Protein AF-Q21LC0-F1 (afdb_monomer)

InterPro domains:
  IPR001228 2-C-methyl-D-erythritol 4-phosphate cytidylyltransferase 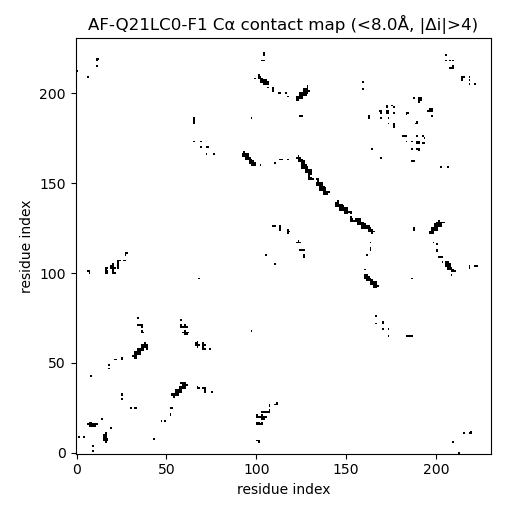[TIGR00453] (1-223)
  IPR018294 4-diphosphocytidyl-2C-methyl-D-erythritol synthase, conserved site [PS01295] (96-103)
  IPR029044 Nucleotide-diphospho-sugar transferases [G3DSA:3.90.550.10] (1-231)
  IPR029044 Nucleotide-diphospho-sugar transferases [SSF53448] (1-223)
  IPR034683 Cytidylyltransferase IspD/TarI [PF01128] (1-224)
  IPR034683 Cytidylyltransferase IspD/TarI [cd02516] (1-219)
  IPR050088 IspD/TarI cytidylyltransferase, baterial-type [PTHR32125] (1-226)

Organism: Saccharophagus degradans (strain 2-40 / ATCC 43961 / DSM 17024) (NCBI:txid203122)

Sequence (231 aa):
MGVGIPKQYLLLCGKTILEHTLHKISQVENLSGIVLVLDANDQYWPTLNCNSIPNLHVVNGGASRAQSVKNGLSYIAKQIANNTANNTGQDQEVKVLVHDAARPCVNVKNIETLVASCEQANQGGILAAPVADTVKRAVEQGEAPAVQATVDRSLLWLAHTPQYFELHCLLNALNHCEQAGLEVTDEASAIEQTGGQVLLVADGKDNIKITLPEDMLVAEAILANQLKQGT

Mean predicted aligned error: 4.77 Å

Nearest PDB structures (foldseek):
  1vgt-assembly1_B  TM=9.353E-01  e=2.805E-21  Escherichia coli
  1h3m-assembly1_B  TM=9.383E-01  e=3.837E-21  Escherichia coli BL21(DE3)
  1h3m-assembly1_A  TM=9.259E-01  e=2.364E-20  Escherichia coli BL21(DE3)
  1vgu-assembly1_A  TM=9.184E-01  e=1.431E-20  Escherichia coli
  4zdq-assembly2_B  TM=9.013E-01  e=1.133E-19  Burkholderia thailandensis E264

pLDDT: mean 92.83, std 10.86, range [44.62, 98.81]

Foldseek 3Di:
DPVPDDQQQDDFPRGGLLLLQLVLVLPAPPDPAAEAEDAPPPPRVVVDDPVVRPRYHYDYADPDPLRSVLRSLVVVVVVVVVVCVPPPDDPPQDKDWDADSQQSLFHSVLVVQQVVVCVVVVAWAFEKAQDDDWDFDWDDDPPDIDGPDTDDRPPPIGTHDGTMDGSVLLSVLSVVCVVVVHDDPDSCSSNVVVVGDYDYRYGDPRRDGPDDPVVSVSVNVSVVVVVVVVD

Solvent-accessible surface area (backbone atoms only — not comparable to full-atom values): 13628 Å² total; per-residue (Å²): 128,71,86,89,60,61,71,44,66,41,75,50,92,89,39,30,28,35,57,41,22,51,53,44,59,69,67,40,81,91,64,85,56,42,73,47,64,38,61,86,79,57,77,61,65,84,75,58,88,64,83,87,50,72,61,67,41,79,44,55,40,51,100,43,72,61,46,18,51,47,41,44,53,52,49,53,54,50,55,50,54,67,59,44,77,79,49,95,82,73,93,72,86,49,69,41,73,51,63,62,52,43,30,44,46,50,54,52,70,50,54,52,50,42,52,53,52,22,62,75,65,74,37,32,26,28,30,22,34,71,53,87,65,92,45,69,43,69,39,89,51,88,96,49,76,40,83,68,44,78,50,87,40,91,88,37,64,47,82,51,62,48,31,38,34,47,46,67,63,51,51,50,21,47,52,48,29,61,77,69,71,50,87,58,89,48,72,62,49,24,33,45,77,69,73,45,73,69,44,82,30,81,46,66,91,59,53,46,68,58,82,53,79,72,41,51,62,53,49,43,55,48,47,56,50,52,54,67,74,74,106

Radius of gyration: 18.94 Å; Cα contacts (8 Å, |Δi|>4): 339; chains: 1; bounding box: 40×44×60 Å

Secondary structure (DSSP, 8-state):
--TT--GGGSEETTEEHHHHHHHHHTTSTT---EEEEE-TT-SSGGGS--TTSTTEEEEE--SSHHHHHHHHHHHHHHHHHHHHTT--------EEEE--TT-TT--HHHHHHHHHHHHHHTS-EEEEEE--S-EEEEEEETTEEEEEEEEP-TT-EEEEEEEEEEHHHHHHHHHHHHHHT---SSHHHHHHHTT---EEEE--TT-----STTHHHHHHHHHHHHHHHH-

Structure (mmCIF, N/CA/C/O backbone):
data_AF-Q21LC0-F1
#
_entry.id   AF-Q21LC0-F1
#
loop_
_atom_site.group_PDB
_atom_site.id
_atom_site.type_symbol
_atom_site.label_atom_id
_atom_site.label_alt_id
_atom_site.label_comp_id
_atom_site.label_asym_id
_atom_site.label_entity_id
_atom_site.label_seq_id
_atom_site.pdbx_PDB_ins_code
_atom_site.Cartn_x
_atom_site.Cartn_y
_atom_site.Cartn_z
_atom_site.occupancy
_atom_site.B_iso_or_equiv
_atom_site.auth_seq_id
_atom_site.auth_comp_id
_atom_site.auth_asym_id
_atom_site.auth_atom_id
_atom_site.pdbx_PDB_model_num
ATOM 1 N N . MET A 1 1 ? -1.542 -24.301 5.460 1.00 52.44 1 MET A N 1
ATOM 2 C CA . MET A 1 1 ? -0.772 -23.404 4.570 1.00 52.44 1 MET A CA 1
ATOM 3 C C . MET A 1 1 ? 0.531 -24.085 4.195 1.00 52.44 1 MET A C 1
ATOM 5 O O . MET A 1 1 ? 1.054 -24.820 5.024 1.00 52.44 1 MET A O 1
ATOM 9 N N . GLY A 1 2 ? 1.022 -23.887 2.969 1.00 50.50 2 GLY A N 1
ATOM 10 C CA . GLY A 1 2 ? 2.327 -24.393 2.543 1.00 50.50 2 GLY A CA 1
ATOM 11 C C . GLY A 1 2 ? 3.425 -23.802 3.421 1.00 50.50 2 GLY A C 1
ATOM 12 O O . GLY A 1 2 ? 3.739 -22.620 3.312 1.00 50.50 2 GLY A O 1
ATOM 13 N N . VAL A 1 3 ? 3.952 -24.606 4.341 1.00 55.00 3 VAL A N 1
ATOM 14 C CA . VAL A 1 3 ? 5.050 -24.211 5.225 1.00 55.00 3 VAL A CA 1
ATOM 15 C C . VAL A 1 3 ? 6.246 -23.855 4.337 1.00 55.00 3 VAL A C 1
ATOM 17 O O . VAL A 1 3 ? 6.741 -24.711 3.612 1.00 55.00 3 VAL A O 1
ATOM 20 N N . GLY A 1 4 ? 6.668 -22.588 4.352 1.00 80.69 4 GLY A N 1
ATOM 21 C CA . GLY A 1 4 ? 7.833 -22.101 3.600 1.00 80.69 4 GLY A CA 1
ATOM 22 C C . GLY A 1 4 ? 7.550 -21.384 2.273 1.00 80.69 4 GLY A C 1
ATOM 23 O O . GLY A 1 4 ? 8.494 -20.879 1.667 1.00 80.69 4 GLY A O 1
ATOM 24 N N . ILE A 1 5 ? 6.289 -21.281 1.830 1.00 87.75 5 ILE A N 1
ATOM 25 C CA . ILE A 1 5 ? 5.932 -20.505 0.628 1.00 87.75 5 ILE A CA 1
ATOM 26 C C . ILE A 1 5 ? 5.603 -19.057 1.032 1.00 87.75 5 ILE A C 1
ATOM 28 O O . ILE A 1 5 ? 4.716 -18.861 1.869 1.00 87.75 5 ILE A O 1
ATOM 32 N N . PRO A 1 6 ? 6.269 -18.030 0.461 1.00 91.69 6 PRO A N 1
ATOM 33 C CA . PRO A 1 6 ? 5.909 -16.638 0.698 1.00 91.69 6 PRO A CA 1
ATOM 34 C C . PRO A 1 6 ? 4.458 -16.379 0.297 1.00 91.69 6 PRO A C 1
ATOM 36 O O . PRO A 1 6 ? 3.998 -16.827 -0.753 1.00 91.69 6 PRO A O 1
ATOM 39 N N . LYS A 1 7 ? 3.730 -15.640 1.137 1.00 91.75 7 LYS A N 1
ATOM 40 C CA . LYS A 1 7 ? 2.273 -15.498 1.026 1.00 91.75 7 LYS A CA 1
ATOM 41 C C . LYS A 1 7 ? 1.790 -15.024 -0.346 1.00 91.75 7 LYS A C 1
ATOM 43 O O . LYS A 1 7 ? 0.767 -15.503 -0.809 1.00 91.75 7 LYS A O 1
ATOM 48 N N . GLN A 1 8 ? 2.534 -14.148 -1.024 1.00 94.81 8 GLN A N 1
ATOM 49 C CA . GLN A 1 8 ? 2.179 -13.648 -2.355 1.00 94.81 8 GLN A CA 1
ATOM 50 C C . GLN A 1 8 ? 2.119 -14.751 -3.433 1.00 94.81 8 GLN A C 1
ATOM 52 O O . GLN A 1 8 ? 1.495 -14.545 -4.468 1.00 94.81 8 GLN A O 1
ATOM 57 N N . TYR A 1 9 ? 2.695 -15.929 -3.179 1.00 96.19 9 TYR A N 1
ATOM 58 C CA . TYR A 1 9 ? 2.654 -17.095 -4.070 1.00 96.19 9 TYR A CA 1
ATOM 59 C C . TYR A 1 9 ? 1.626 -18.154 -3.661 1.00 96.19 9 TYR A C 1
ATOM 61 O O . TYR A 1 9 ? 1.519 -19.191 -4.313 1.00 96.19 9 TYR A O 1
ATOM 69 N N . LEU A 1 10 ? 0.858 -17.935 -2.589 1.00 95.31 10 LEU A N 1
ATOM 70 C CA . LEU A 1 10 ? -0.233 -18.842 -2.243 1.00 95.31 10 LEU A CA 1
ATOM 71 C C . LEU A 1 10 ? -1.353 -18.728 -3.279 1.00 95.31 10 LEU A C 1
ATOM 73 O O . LEU A 1 10 ? -1.683 -17.632 -3.739 1.00 95.31 10 LEU A O 1
ATOM 77 N N . LEU A 1 11 ? -1.935 -19.875 -3.630 1.00 95.31 11 LEU A N 1
ATOM 78 C CA . LEU A 1 11 ? -3.060 -19.945 -4.553 1.00 95.31 11 LEU A CA 1
ATOM 79 C C . LEU A 1 11 ? -4.331 -19.399 -3.900 1.00 95.31 11 LEU A C 1
ATOM 81 O O . LEU A 1 11 ? -4.674 -19.756 -2.777 1.00 95.31 11 LEU A O 1
ATOM 85 N N . LEU A 1 12 ? -5.035 -18.578 -4.664 1.00 95.06 12 LEU A N 1
ATOM 86 C CA . LEU A 1 12 ? -6.297 -17.930 -4.369 1.00 95.06 12 LEU A CA 1
ATOM 87 C C . LEU A 1 12 ? -7.170 -18.086 -5.619 1.00 95.06 12 LEU A C 1
ATOM 89 O O . LEU A 1 12 ? -6.798 -17.616 -6.691 1.00 95.06 12 LEU A O 1
ATOM 93 N N . CYS A 1 13 ? -8.291 -18.804 -5.550 1.00 93.50 13 CYS A N 1
ATOM 94 C CA . CYS A 1 13 ? -9.149 -19.052 -6.725 1.00 93.50 13 CYS A CA 1
ATOM 95 C C . CYS A 1 13 ? -8.389 -19.543 -7.990 1.00 93.50 13 CYS A C 1
ATOM 97 O O . CYS A 1 13 ? -8.691 -19.125 -9.107 1.00 93.50 13 CYS A O 1
ATOM 99 N N . GLY A 1 14 ? -7.376 -20.404 -7.824 1.00 93.44 14 GLY A N 1
ATOM 100 C CA . GLY A 1 14 ? -6.625 -21.015 -8.932 1.00 93.44 14 GLY A CA 1
ATOM 101 C C . GLY A 1 14 ? -5.467 -20.195 -9.521 1.00 93.44 14 GLY A C 1
ATOM 102 O O . GLY A 1 14 ? -4.777 -20.706 -10.397 1.00 93.44 14 GLY A O 1
ATOM 103 N N . LYS A 1 15 ? -5.214 -18.973 -9.038 1.00 95.31 15 LYS A N 1
ATOM 104 C CA . LYS A 1 15 ? -4.011 -18.177 -9.358 1.00 95.31 15 LYS A CA 1
ATOM 105 C C . LYS A 1 15 ? -3.323 -17.732 -8.077 1.00 95.31 15 LYS A C 1
ATOM 107 O O . LYS A 1 15 ? -3.950 -17.715 -7.025 1.00 95.31 15 LYS A O 1
ATOM 112 N N . THR A 1 16 ? -2.053 -17.371 -8.124 1.00 96.88 16 THR A N 1
ATOM 113 C CA . THR A 1 16 ? -1.374 -16.805 -6.955 1.00 96.88 16 THR A CA 1
ATOM 114 C C . THR A 1 16 ? -1.943 -15.438 -6.574 1.00 96.88 16 THR A C 1
ATOM 116 O O . THR A 1 16 ? -2.488 -14.714 -7.411 1.00 96.88 16 THR A O 1
ATOM 119 N N . ILE A 1 17 ? -1.793 -15.057 -5.302 1.00 97.56 17 ILE A N 1
ATOM 120 C CA . ILE A 1 17 ? -2.115 -13.702 -4.830 1.00 97.56 17 ILE A CA 1
ATOM 121 C C . ILE A 1 17 ? -1.428 -12.641 -5.703 1.00 97.56 17 ILE A C 1
ATOM 123 O O . ILE A 1 17 ? -2.072 -11.681 -6.118 1.00 97.56 17 ILE A O 1
ATOM 127 N N . LEU A 1 18 ? -0.147 -12.836 -6.026 1.00 97.88 18 LEU A N 1
ATOM 128 C CA . LEU A 1 18 ? 0.616 -11.924 -6.869 1.00 97.88 18 LEU A CA 1
ATOM 129 C C . LEU A 1 18 ? 0.020 -11.801 -8.277 1.00 97.88 18 LEU A C 1
ATOM 131 O O . LEU A 1 18 ? -0.112 -10.685 -8.769 1.00 97.88 18 LEU A O 1
ATOM 135 N N . GLU A 1 19 ? -0.371 -12.907 -8.916 1.00 97.50 19 GLU A N 1
ATOM 136 C CA . GLU A 1 19 ? -1.013 -12.872 -10.239 1.00 97.50 19 GLU A CA 1
ATOM 137 C C . GLU A 1 19 ? -2.326 -12.085 -10.226 1.00 97.50 19 GLU A C 1
ATOM 139 O O . GLU A 1 19 ? -2.575 -11.309 -11.148 1.00 97.50 19 GLU A O 1
ATOM 144 N N . HIS A 1 20 ? -3.156 -12.242 -9.187 1.00 97.31 20 HIS A N 1
ATOM 145 C CA . HIS A 1 20 ? -4.380 -11.442 -9.044 1.00 97.31 20 HIS A CA 1
ATOM 146 C C . HIS A 1 20 ? -4.069 -9.959 -8.907 1.00 97.31 20 HIS A C 1
ATOM 148 O O . HIS A 1 20 ? -4.646 -9.146 -9.630 1.00 97.31 20 HIS A O 1
ATOM 154 N N . THR A 1 21 ? -3.128 -9.612 -8.029 1.00 97.94 21 THR A N 1
ATOM 155 C CA . THR A 1 21 ? -2.724 -8.222 -7.814 1.00 97.94 21 THR A CA 1
ATOM 156 C C . THR A 1 21 ? -2.170 -7.602 -9.094 1.00 97.94 21 THR A C 1
ATOM 158 O O . THR A 1 21 ? -2.638 -6.550 -9.520 1.00 97.94 21 THR A O 1
ATOM 161 N N . LEU A 1 22 ? -1.225 -8.267 -9.765 1.00 98.00 22 LEU A N 1
ATOM 162 C CA . LEU A 1 22 ? -0.648 -7.772 -11.014 1.00 98.00 22 LEU A CA 1
ATOM 163 C C . LEU A 1 22 ? -1.711 -7.625 -12.110 1.00 98.00 22 LEU A C 1
ATOM 165 O O . LEU A 1 22 ? -1.708 -6.628 -12.828 1.00 98.00 22 LEU A O 1
ATOM 169 N N . HIS A 1 23 ? -2.649 -8.572 -12.213 1.00 96.06 23 HIS A N 1
ATOM 170 C CA . HIS A 1 23 ? -3.739 -8.481 -13.178 1.00 96.06 23 HIS A CA 1
ATOM 171 C C . HI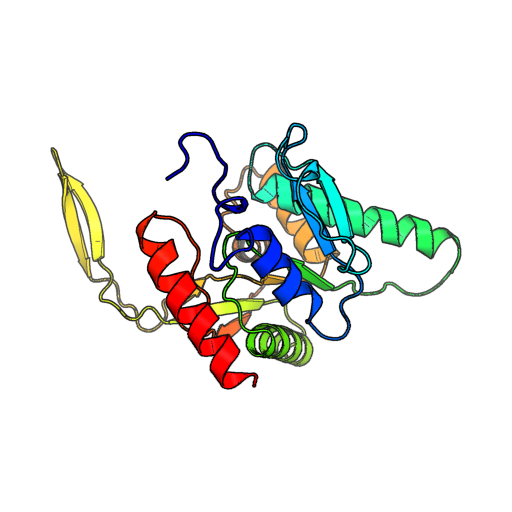S A 1 23 ? -4.642 -7.271 -12.907 1.00 96.06 23 HIS A C 1
ATOM 173 O O . HIS A 1 23 ? -4.933 -6.525 -13.839 1.00 96.06 23 HIS A O 1
ATOM 179 N N . LYS A 1 24 ? -5.032 -7.025 -11.650 1.00 96.00 24 LYS A N 1
ATOM 180 C CA . LYS A 1 24 ? -5.816 -5.839 -11.266 1.00 96.00 24 LYS A CA 1
ATOM 181 C C . LYS A 1 24 ? -5.083 -4.541 -11.586 1.00 96.00 24 LYS A C 1
ATOM 183 O O . LYS A 1 24 ? -5.665 -3.661 -12.206 1.00 96.00 24 LYS A O 1
ATOM 188 N N . ILE A 1 25 ? -3.806 -4.433 -11.217 1.00 97.56 25 ILE A N 1
ATOM 189 C CA . ILE A 1 25 ? -3.017 -3.227 -11.497 1.00 97.56 25 ILE A CA 1
ATOM 190 C C . ILE A 1 25 ? -2.851 -3.014 -13.005 1.00 97.56 25 ILE A C 1
ATOM 192 O O . ILE A 1 25 ? -2.978 -1.888 -13.469 1.00 97.56 25 ILE A O 1
ATOM 196 N N . SER A 1 26 ? -2.671 -4.078 -13.793 1.00 96.69 26 SER A N 1
ATOM 197 C CA . SER A 1 26 ? -2.546 -3.974 -15.256 1.00 96.69 26 SER A CA 1
ATOM 198 C C . SER A 1 26 ? -3.799 -3.460 -15.977 1.00 96.69 26 SER A C 1
ATOM 200 O O . SER A 1 26 ? -3.719 -3.126 -17.154 1.00 96.69 26 SER A O 1
ATOM 202 N N . GLN A 1 27 ? -4.947 -3.414 -15.293 1.00 95.62 27 GLN A N 1
ATOM 203 C CA . GLN A 1 27 ? -6.208 -2.891 -15.828 1.00 95.62 27 GLN A CA 1
ATOM 204 C C . GLN A 1 27 ? -6.386 -1.386 -15.592 1.00 95.62 27 GLN A C 1
ATOM 206 O O . GLN A 1 27 ? -7.344 -0.821 -16.107 1.00 95.62 27 GLN A O 1
ATOM 211 N N . VAL A 1 28 ? -5.509 -0.744 -14.813 1.00 96.00 28 VAL A N 1
ATOM 212 C CA . VAL A 1 28 ? -5.577 0.702 -14.566 1.00 96.00 28 VAL A CA 1
ATOM 213 C C . VAL A 1 28 ? -5.309 1.453 -15.870 1.00 96.00 28 VAL A C 1
ATOM 215 O O . VAL A 1 28 ? -4.313 1.200 -16.553 1.00 96.00 28 VAL A O 1
ATOM 218 N N . GLU A 1 29 ? -6.194 2.387 -16.214 1.00 93.31 29 GLU A N 1
ATOM 219 C CA . GLU A 1 29 ? -6.055 3.196 -17.424 1.00 93.31 29 GLU A CA 1
ATOM 220 C C . GLU A 1 29 ? -4.772 4.042 -17.415 1.00 93.31 29 GLU A C 1
ATOM 222 O O . GLU A 1 29 ? -4.324 4.530 -16.377 1.00 93.31 29 GLU A O 1
ATOM 227 N N . ASN A 1 30 ? -4.183 4.243 -18.599 1.00 90.25 30 ASN A N 1
ATOM 228 C CA . ASN A 1 30 ? -2.968 5.045 -18.808 1.00 90.25 30 ASN A CA 1
ATOM 229 C C . ASN A 1 30 ? -1.737 4.594 -17.995 1.00 90.25 30 ASN A C 1
ATOM 231 O O . ASN A 1 30 ? -0.807 5.374 -17.785 1.00 90.25 30 ASN A O 1
ATOM 235 N N . LEU A 1 31 ? -1.689 3.330 -17.563 1.00 94.31 31 LEU A N 1
ATOM 236 C CA . LEU A 1 31 ? -0.523 2.783 -16.881 1.00 94.31 31 LEU A CA 1
ATOM 237 C C . LEU A 1 31 ? 0.628 2.523 -17.867 1.00 94.31 31 LEU A C 1
ATOM 239 O O . LEU A 1 31 ? 0.541 1.657 -18.737 1.00 94.31 31 LEU A O 1
ATOM 243 N N . SER A 1 32 ? 1.746 3.232 -17.693 1.00 94.69 32 SER A N 1
ATOM 244 C CA . SER A 1 32 ? 2.934 3.078 -18.550 1.00 94.69 32 SER A CA 1
ATOM 245 C C . SER A 1 32 ? 3.669 1.744 -18.359 1.00 94.69 32 SER A C 1
ATOM 247 O O . SER A 1 32 ? 4.341 1.273 -19.277 1.00 94.69 32 SER A O 1
ATOM 249 N N . GLY A 1 33 ? 3.564 1.131 -17.179 1.00 95.81 33 GLY A N 1
ATOM 250 C CA . GLY A 1 33 ? 4.187 -0.152 -16.864 1.00 95.81 33 GLY A CA 1
ATOM 251 C C . GLY A 1 33 ? 4.147 -0.477 -15.375 1.00 95.81 33 GLY A C 1
ATOM 252 O O . GLY A 1 33 ? 3.679 0.320 -14.561 1.00 95.81 33 GLY A O 1
ATOM 253 N N . ILE A 1 34 ? 4.648 -1.658 -15.021 1.00 98.25 34 ILE A N 1
ATOM 254 C CA . ILE A 1 34 ? 4.688 -2.160 -13.645 1.00 98.25 34 ILE A CA 1
ATOM 255 C C . ILE A 1 34 ? 6.128 -2.510 -13.291 1.00 98.25 34 ILE A C 1
ATOM 257 O O . ILE A 1 34 ? 6.800 -3.227 -14.028 1.00 98.25 34 ILE A O 1
ATOM 261 N N . VAL A 1 35 ? 6.588 -2.050 -12.129 1.00 98.50 35 VAL A N 1
ATOM 262 C CA . VAL A 1 35 ? 7.861 -2.480 -11.545 1.00 98.50 35 VAL A CA 1
ATOM 263 C C . VAL A 1 35 ? 7.564 -3.385 -10.359 1.00 98.50 35 VAL A C 1
ATOM 265 O O . VAL A 1 35 ? 7.137 -2.932 -9.300 1.00 98.50 35 VAL A O 1
ATOM 268 N N . LEU A 1 36 ? 7.782 -4.680 -10.552 1.00 98.38 36 LEU A N 1
ATOM 269 C CA . LEU A 1 36 ? 7.669 -5.691 -9.519 1.00 98.38 36 LEU A CA 1
ATOM 270 C C . LEU A 1 36 ? 8.995 -5.794 -8.758 1.00 98.38 36 LEU A C 1
ATOM 272 O O . LEU A 1 36 ? 10.039 -6.102 -9.332 1.00 98.38 36 LEU A O 1
ATOM 276 N N . VAL A 1 37 ? 8.947 -5.544 -7.454 1.00 98.31 37 VAL A N 1
ATOM 277 C CA . VAL A 1 37 ? 10.122 -5.606 -6.582 1.00 98.31 37 VAL A CA 1
ATOM 278 C C . VAL A 1 37 ? 10.100 -6.909 -5.788 1.00 98.31 37 VAL A C 1
ATOM 280 O O . VAL A 1 37 ? 9.158 -7.145 -5.032 1.00 98.31 37 VAL A O 1
ATOM 283 N N . LEU A 1 38 ? 11.125 -7.746 -5.946 1.00 97.12 38 LEU A N 1
ATOM 284 C CA . LEU A 1 38 ? 11.215 -9.074 -5.324 1.00 97.12 38 LEU A CA 1
ATOM 285 C C . LEU A 1 38 ? 12.537 -9.272 -4.590 1.00 97.12 38 LEU A C 1
ATOM 287 O O . LEU A 1 38 ? 13.507 -8.559 -4.836 1.00 97.12 38 LEU A O 1
ATOM 291 N N . ASP A 1 39 ? 12.597 -10.273 -3.714 1.00 95.06 39 ASP A N 1
ATOM 292 C CA . ASP A 1 39 ? 13.884 -10.736 -3.195 1.00 95.06 39 ASP A CA 1
ATOM 293 C C . ASP A 1 39 ? 14.784 -11.204 -4.353 1.00 95.06 39 ASP A C 1
ATOM 295 O O . ASP A 1 39 ? 14.313 -11.827 -5.305 1.00 95.06 39 ASP A O 1
ATOM 299 N N . ALA A 1 40 ? 16.085 -10.915 -4.278 1.00 92.44 40 ALA A N 1
ATOM 300 C CA . ALA A 1 40 ? 17.030 -11.287 -5.334 1.00 92.44 40 ALA A CA 1
ATOM 301 C C . ALA A 1 40 ? 17.140 -12.812 -5.537 1.00 92.44 40 ALA A C 1
ATOM 303 O O . ALA A 1 40 ? 17.542 -13.262 -6.607 1.00 92.44 40 ALA A O 1
ATOM 304 N N . ASN A 1 41 ? 16.783 -13.599 -4.518 1.00 92.94 41 ASN A N 1
ATOM 305 C CA . ASN A 1 41 ? 16.777 -15.058 -4.535 1.00 92.94 41 ASN A CA 1
ATOM 306 C C . ASN A 1 41 ? 15.353 -15.631 -4.619 1.00 92.94 41 ASN A C 1
ATOM 308 O O . ASN A 1 41 ? 15.127 -16.780 -4.228 1.00 92.94 41 ASN A O 1
ATOM 312 N N . ASP A 1 42 ? 14.376 -14.848 -5.086 1.00 95.06 42 ASP A N 1
ATOM 313 C CA . ASP A 1 42 ? 13.007 -15.326 -5.243 1.00 95.06 42 ASP A CA 1
ATOM 314 C C . ASP A 1 42 ? 12.937 -16.463 -6.277 1.00 95.06 42 ASP A C 1
ATOM 316 O O . ASP A 1 42 ? 13.065 -16.272 -7.486 1.00 95.06 42 ASP A O 1
ATOM 320 N N . GLN A 1 43 ? 12.737 -17.677 -5.770 1.00 95.00 43 GLN A N 1
ATOM 321 C CA . GLN A 1 43 ? 12.656 -18.903 -6.564 1.00 95.00 43 GLN A CA 1
ATOM 322 C C . GLN A 1 43 ? 11.257 -19.178 -7.136 1.00 95.00 43 GLN A C 1
ATOM 324 O O . GLN A 1 43 ? 11.101 -20.079 -7.958 1.00 95.00 43 GLN A O 1
ATOM 329 N N . TYR A 1 44 ? 10.234 -18.441 -6.698 1.00 95.81 44 TYR A N 1
ATOM 330 C CA . TYR A 1 44 ? 8.843 -18.689 -7.073 1.00 95.81 44 TYR A CA 1
ATOM 331 C C . TYR A 1 44 ? 8.440 -17.870 -8.294 1.00 95.81 44 TYR A C 1
ATOM 333 O O . TYR A 1 44 ? 7.735 -18.386 -9.160 1.00 95.81 44 TYR A O 1
ATOM 341 N N . TRP A 1 45 ? 8.918 -16.629 -8.413 1.00 95.56 45 TRP A N 1
ATOM 342 C CA . TRP A 1 45 ? 8.614 -15.766 -9.555 1.00 95.56 45 TRP A CA 1
ATOM 343 C C . TRP A 1 45 ? 8.845 -16.419 -10.930 1.00 95.56 45 TRP A C 1
ATOM 345 O O . TRP A 1 45 ? 7.930 -16.360 -11.753 1.00 95.56 45 TRP A O 1
ATOM 355 N N . PRO A 1 46 ? 9.974 -17.115 -11.193 1.00 94.56 46 PRO A N 1
ATOM 356 C CA . PRO A 1 46 ? 10.204 -17.762 -12.489 1.00 94.56 46 PRO A CA 1
ATOM 357 C C . PRO A 1 46 ? 9.185 -18.854 -12.848 1.00 94.56 46 PRO A C 1
ATOM 359 O O . PRO A 1 46 ? 9.134 -19.284 -13.998 1.00 94.56 46 PRO A O 1
ATOM 362 N N . THR A 1 47 ? 8.400 -19.332 -11.877 1.00 93.38 47 THR A N 1
ATOM 363 C CA . THR A 1 47 ? 7.362 -20.352 -12.091 1.00 93.38 47 THR A CA 1
ATOM 364 C C . THR A 1 47 ? 6.022 -19.766 -12.542 1.00 93.38 47 THR A C 1
ATOM 366 O O . THR A 1 47 ? 5.164 -20.512 -13.012 1.00 93.38 47 THR A O 1
ATOM 369 N N . LEU A 1 48 ? 5.831 -18.447 -12.423 1.00 94.44 48 LEU A N 1
ATOM 370 C CA . LEU A 1 48 ? 4.596 -17.768 -12.808 1.00 94.44 48 LEU A CA 1
ATOM 371 C C . LEU A 1 48 ? 4.611 -17.370 -14.286 1.00 94.44 48 LEU A C 1
ATOM 373 O O . LEU A 1 48 ? 5.637 -16.960 -14.828 1.00 94.44 48 LEU A O 1
ATOM 377 N N . ASN A 1 49 ? 3.447 -17.431 -14.938 1.00 89.31 49 ASN A N 1
ATOM 378 C CA . ASN A 1 49 ? 3.285 -16.977 -16.318 1.00 89.31 49 ASN A CA 1
ATOM 379 C C . ASN A 1 49 ? 2.532 -15.642 -16.366 1.00 89.31 49 ASN A C 1
ATOM 381 O O . ASN A 1 49 ? 1.316 -15.598 -16.548 1.00 89.31 49 ASN A O 1
ATOM 385 N N . CYS A 1 50 ? 3.284 -14.549 -16.245 1.00 90.75 50 CYS A N 1
ATOM 386 C CA . CYS A 1 50 ? 2.765 -13.179 -16.290 1.00 90.75 50 CYS A CA 1
ATOM 387 C C . CYS A 1 50 ? 3.013 -12.483 -17.643 1.00 90.75 50 CYS A C 1
ATOM 389 O O . CYS A 1 50 ? 2.977 -11.258 -17.719 1.00 90.75 50 CYS A O 1
ATOM 391 N N . ASN A 1 51 ? 3.250 -13.240 -18.723 1.00 86.62 51 ASN A N 1
ATOM 392 C CA . ASN A 1 51 ? 3.616 -12.693 -20.041 1.00 86.62 51 ASN A CA 1
ATOM 393 C C . ASN A 1 51 ? 2.529 -11.814 -20.684 1.00 86.62 51 ASN A C 1
ATOM 395 O O . ASN A 1 51 ? 2.816 -11.055 -21.605 1.00 86.62 51 ASN A O 1
ATOM 399 N N . SER A 1 52 ? 1.280 -11.916 -20.222 1.00 89.31 52 SER A N 1
ATOM 400 C CA . SER A 1 52 ? 0.178 -11.071 -20.691 1.00 89.31 52 SER A CA 1
ATOM 401 C C . SER A 1 52 ? 0.201 -9.654 -20.110 1.00 89.31 52 SER A C 1
ATOM 403 O O . SER A 1 52 ? -0.627 -8.838 -20.501 1.00 89.31 52 SER A O 1
ATOM 405 N N . ILE A 1 53 ? 1.079 -9.371 -19.144 1.00 93.38 53 ILE A N 1
ATOM 406 C CA . ILE A 1 53 ? 1.141 -8.078 -18.463 1.00 93.38 53 ILE A CA 1
ATOM 407 C C . ILE A 1 53 ? 2.113 -7.163 -19.217 1.00 93.38 53 ILE A C 1
ATOM 409 O O . ILE A 1 53 ? 3.307 -7.468 -19.278 1.00 93.38 53 ILE A O 1
ATOM 413 N N . PRO A 1 54 ? 1.632 -6.053 -19.802 1.00 89.94 54 PRO A N 1
ATOM 414 C CA . PRO A 1 54 ? 2.476 -5.164 -20.588 1.00 89.94 54 PRO A CA 1
ATOM 415 C C . PRO A 1 54 ? 3.484 -4.428 -19.698 1.00 89.94 54 PRO A C 1
ATOM 417 O O . PRO A 1 54 ? 3.165 -4.044 -18.574 1.00 89.94 54 PRO A O 1
ATOM 420 N N . ASN A 1 55 ? 4.693 -4.203 -20.227 1.00 94.06 55 ASN A N 1
ATOM 421 C CA . ASN A 1 55 ? 5.747 -3.394 -19.596 1.00 94.06 55 ASN A CA 1
ATOM 422 C C . ASN A 1 55 ? 6.008 -3.757 -18.121 1.00 94.06 55 ASN A C 1
ATOM 424 O O . ASN A 1 55 ? 6.130 -2.889 -17.254 1.00 94.06 55 ASN A O 1
ATOM 428 N N . LEU A 1 56 ? 6.057 -5.061 -17.837 1.00 97.12 56 LEU A N 1
ATOM 429 C CA . LEU A 1 56 ? 6.390 -5.597 -16.525 1.00 97.12 56 LEU A CA 1
ATOM 430 C C . LEU A 1 56 ? 7.907 -5.740 -16.380 1.00 97.12 56 LEU A C 1
ATOM 432 O O . LEU A 1 56 ? 8.550 -6.514 -17.088 1.00 97.12 56 LEU A O 1
ATOM 436 N N . HIS A 1 57 ? 8.469 -5.018 -15.421 1.00 97.25 57 HIS A N 1
ATOM 437 C CA . HIS A 1 57 ? 9.881 -5.045 -15.073 1.00 97.25 57 HIS A CA 1
ATOM 438 C C . HIS A 1 57 ? 10.059 -5.636 -13.683 1.00 97.25 57 HIS A C 1
ATOM 440 O O . HIS A 1 57 ? 9.242 -5.399 -12.797 1.00 97.25 57 HIS A O 1
ATOM 446 N N . VAL A 1 58 ? 11.145 -6.376 -13.476 1.00 97.50 58 VAL A N 1
ATOM 447 C CA . VAL A 1 58 ? 11.469 -6.971 -12.177 1.00 97.50 58 VAL A CA 1
ATOM 448 C C . VAL A 1 58 ? 12.766 -6.373 -11.664 1.00 97.50 58 VAL A C 1
ATOM 450 O O . VAL A 1 58 ? 13.747 -6.280 -12.403 1.00 97.50 58 VAL A O 1
ATOM 453 N N . VAL A 1 59 ? 12.769 -5.959 -10.400 1.00 98.19 59 VAL A N 1
ATOM 454 C CA . VAL A 1 59 ? 13.943 -5.395 -9.730 1.00 98.19 59 VAL A CA 1
ATOM 455 C C . VAL A 1 59 ? 14.131 -6.014 -8.353 1.00 98.19 59 VAL A C 1
ATOM 457 O O . VAL A 1 59 ? 13.180 -6.466 -7.715 1.00 98.19 59 VAL A O 1
ATOM 460 N N . ASN A 1 60 ? 15.372 -5.995 -7.876 1.00 98.06 60 ASN A N 1
ATOM 461 C CA . ASN A 1 60 ? 15.699 -6.508 -6.554 1.00 98.06 60 ASN A CA 1
ATOM 462 C C . ASN A 1 60 ? 15.231 -5.537 -5.462 1.00 98.06 60 ASN A C 1
ATOM 464 O O . ASN A 1 60 ? 15.486 -4.328 -5.517 1.00 98.06 60 ASN A O 1
ATOM 468 N N . GLY A 1 61 ? 14.581 -6.088 -4.446 1.00 97.06 61 GLY A N 1
ATOM 469 C CA . GLY A 1 61 ? 14.198 -5.405 -3.223 1.00 97.06 61 GLY A CA 1
ATOM 470 C C . GLY A 1 61 ? 15.384 -5.114 -2.314 1.00 97.06 61 GLY A C 1
ATOM 471 O O . GLY A 1 61 ? 16.548 -5.292 -2.676 1.00 97.06 61 GLY A O 1
ATOM 472 N N . GLY A 1 62 ? 15.070 -4.623 -1.122 1.00 95.19 62 GLY A N 1
ATOM 473 C CA . GLY A 1 62 ? 16.047 -4.353 -0.075 1.00 95.19 62 GLY A CA 1
ATOM 474 C C . GLY A 1 62 ? 15.655 -4.982 1.255 1.00 95.19 62 GLY A C 1
ATOM 475 O O . GLY A 1 62 ? 14.680 -5.720 1.349 1.00 95.19 62 GLY A O 1
ATOM 476 N N . ALA A 1 63 ? 16.403 -4.644 2.304 1.00 93.50 63 ALA A N 1
ATOM 477 C CA . ALA A 1 63 ? 16.207 -5.204 3.643 1.00 93.50 63 ALA A CA 1
ATOM 478 C C . ALA A 1 63 ? 14.866 -4.820 4.305 1.00 93.50 63 ALA A C 1
ATOM 480 O O . ALA A 1 63 ? 14.474 -5.427 5.298 1.00 93.50 63 ALA A O 1
ATOM 481 N N . SER A 1 64 ? 14.164 -3.813 3.778 1.00 94.81 64 SER A N 1
ATOM 482 C CA . SER A 1 64 ? 12.874 -3.340 4.285 1.00 94.81 64 SER A CA 1
ATOM 483 C C . SER A 1 64 ? 11.886 -3.062 3.148 1.00 94.81 64 SER A C 1
ATOM 485 O O . SER A 1 64 ? 12.264 -2.973 1.971 1.00 94.81 64 SER A O 1
ATOM 487 N N . ARG A 1 65 ? 10.603 -2.879 3.500 1.00 95.56 65 ARG A N 1
ATOM 488 C CA . ARG A 1 65 ? 9.563 -2.439 2.552 1.00 95.56 65 ARG A CA 1
ATOM 489 C C . ARG A 1 65 ? 9.944 -1.100 1.915 1.00 95.56 65 ARG A C 1
ATOM 491 O O . ARG A 1 65 ? 9.964 -1.009 0.693 1.00 95.56 65 ARG A O 1
ATOM 498 N N . ALA A 1 66 ? 10.332 -0.113 2.725 1.00 96.81 66 ALA A N 1
ATOM 499 C CA . ALA A 1 66 ? 10.738 1.210 2.247 1.00 96.81 66 ALA A CA 1
ATOM 500 C C . ALA A 1 66 ? 11.941 1.145 1.287 1.00 96.81 66 ALA A C 1
ATOM 502 O O . ALA A 1 66 ? 11.923 1.780 0.233 1.00 96.81 66 ALA A O 1
ATOM 503 N N . GLN A 1 67 ? 12.950 0.313 1.585 1.00 96.88 67 GLN A N 1
ATOM 504 C CA . GLN A 1 67 ? 14.097 0.138 0.689 1.00 96.88 67 GLN A CA 1
ATOM 505 C C . GLN A 1 67 ? 13.699 -0.521 -0.637 1.00 96.88 67 GLN A C 1
ATOM 507 O O . GLN A 1 67 ? 14.188 -0.139 -1.698 1.00 96.88 67 GLN A O 1
ATOM 512 N N . SER A 1 68 ? 12.796 -1.500 -0.588 1.00 98.00 68 SER A N 1
ATOM 513 C CA . SER A 1 68 ? 12.272 -2.157 -1.788 1.00 98.00 68 SER A CA 1
ATOM 514 C C . SER A 1 68 ? 11.519 -1.163 -2.677 1.00 98.00 68 SER A C 1
ATOM 516 O O . SER A 1 68 ? 11.784 -1.084 -3.876 1.00 98.00 68 SER A O 1
ATOM 518 N N . VAL A 1 69 ? 10.661 -0.326 -2.088 1.00 98.44 69 VAL A N 1
ATOM 519 C CA . VAL A 1 69 ? 9.968 0.755 -2.805 1.00 98.44 69 VAL A CA 1
ATOM 520 C C . VAL A 1 69 ? 10.975 1.730 -3.416 1.00 98.44 69 VAL A C 1
ATOM 522 O O . VAL A 1 69 ? 10.928 1.979 -4.620 1.00 98.44 69 VAL A O 1
ATOM 525 N N . LYS A 1 70 ? 11.956 2.206 -2.641 1.00 98.19 70 LYS A N 1
ATOM 526 C CA . LYS A 1 70 ? 13.020 3.095 -3.129 1.00 98.19 70 LYS A CA 1
ATOM 527 C C . LYS A 1 70 ? 13.789 2.502 -4.318 1.00 98.19 70 LYS A C 1
ATOM 529 O O . LYS A 1 70 ? 14.084 3.234 -5.266 1.00 98.19 70 LYS A O 1
ATOM 534 N N . ASN A 1 71 ? 14.094 1.203 -4.309 1.00 98.50 71 ASN A N 1
ATOM 535 C CA . ASN A 1 71 ? 14.752 0.530 -5.434 1.00 98.50 71 ASN A CA 1
ATOM 536 C C . ASN A 1 71 ? 13.874 0.543 -6.698 1.00 98.50 71 ASN A C 1
ATOM 538 O O . ASN A 1 71 ? 14.375 0.859 -7.780 1.00 98.50 71 ASN A O 1
ATOM 542 N N . GLY A 1 72 ? 12.573 0.266 -6.560 1.00 98.50 72 GLY A N 1
ATOM 543 C CA . GLY A 1 72 ? 11.599 0.363 -7.652 1.00 98.50 72 GLY A CA 1
ATOM 544 C C . GLY A 1 72 ? 11.509 1.772 -8.239 1.00 98.50 72 GLY A C 1
ATOM 545 O O . GLY A 1 72 ? 11.656 1.953 -9.446 1.00 98.50 72 GLY A O 1
ATOM 546 N N . LEU A 1 73 ? 11.372 2.791 -7.389 1.00 98.25 73 LEU A N 1
ATOM 547 C CA . LEU A 1 73 ? 11.328 4.195 -7.813 1.00 98.25 73 LEU A CA 1
ATOM 548 C C . LEU A 1 73 ? 12.633 4.633 -8.492 1.00 98.25 73 LEU A C 1
ATOM 550 O O . LEU A 1 73 ? 12.615 5.287 -9.532 1.00 98.25 73 LEU A O 1
ATOM 554 N N . SER A 1 74 ? 13.779 4.214 -7.952 1.00 97.81 74 SER A N 1
ATOM 555 C CA . SER A 1 74 ? 15.093 4.503 -8.536 1.00 97.81 74 SER A CA 1
ATOM 556 C C . SER A 1 74 ? 15.268 3.861 -9.912 1.00 97.81 74 SER A C 1
ATOM 558 O O . SER A 1 74 ? 15.930 4.433 -10.778 1.00 97.81 74 SER A O 1
ATOM 560 N N . TYR A 1 75 ? 14.694 2.675 -10.131 1.00 97.81 75 TYR A N 1
ATOM 561 C CA . TYR A 1 75 ? 14.659 2.054 -11.451 1.00 97.81 75 TYR A CA 1
ATOM 562 C C . TYR A 1 75 ? 13.856 2.907 -12.436 1.00 97.81 75 TYR A C 1
ATOM 564 O O . TYR A 1 75 ? 14.376 3.222 -13.505 1.00 97.81 75 TYR A O 1
ATOM 572 N N . ILE A 1 76 ? 12.651 3.346 -12.055 1.00 96.06 76 ILE A N 1
ATOM 573 C CA . ILE A 1 76 ? 11.802 4.215 -12.888 1.00 96.06 76 ILE A CA 1
ATOM 574 C C . ILE A 1 76 ? 12.552 5.507 -13.246 1.00 96.06 76 ILE A C 1
ATOM 576 O O . ILE A 1 76 ? 12.669 5.840 -14.424 1.00 96.06 76 ILE A O 1
ATOM 580 N N . ALA A 1 77 ? 13.149 6.180 -12.257 1.00 94.56 77 ALA A N 1
ATOM 581 C CA . ALA A 1 77 ? 13.925 7.406 -12.464 1.00 94.56 77 ALA A CA 1
ATOM 582 C C . ALA A 1 77 ? 15.082 7.213 -13.463 1.00 94.56 77 ALA A C 1
ATOM 584 O O . ALA A 1 77 ? 15.291 8.040 -14.350 1.00 94.56 77 ALA A O 1
ATOM 585 N N . LYS A 1 78 ? 15.807 6.088 -13.376 1.00 93.19 78 LYS A N 1
ATOM 586 C CA . LYS A 1 78 ? 16.879 5.746 -14.326 1.00 93.19 78 LYS A CA 1
ATOM 587 C C . LYS A 1 78 ? 16.353 5.489 -15.738 1.00 93.19 78 LYS A C 1
ATOM 589 O O . LYS A 1 78 ? 16.987 5.928 -16.694 1.00 93.19 78 LYS A O 1
ATOM 594 N N . GLN A 1 79 ? 15.221 4.795 -15.886 1.00 91.19 79 GLN A N 1
ATOM 595 C CA . GLN A 1 79 ? 14.614 4.563 -17.203 1.00 91.19 79 GLN A CA 1
ATOM 596 C C . GLN A 1 79 ? 14.216 5.882 -17.871 1.00 91.19 79 GLN A C 1
ATOM 598 O O . GLN A 1 79 ? 14.487 6.075 -19.054 1.00 91.19 79 GLN A O 1
ATOM 603 N N . ILE A 1 80 ? 13.640 6.815 -17.108 1.00 87.75 80 ILE A N 1
ATOM 604 C CA . ILE A 1 80 ? 13.280 8.147 -17.608 1.00 87.75 80 ILE A CA 1
ATOM 605 C C . ILE A 1 80 ? 14.528 8.899 -18.068 1.00 87.75 80 ILE A C 1
ATOM 607 O O . ILE A 1 80 ? 14.567 9.334 -19.214 1.00 87.75 80 ILE A O 1
ATOM 611 N N . ALA A 1 81 ? 15.564 8.984 -17.225 1.00 85.56 81 ALA A N 1
ATOM 612 C CA . ALA A 1 81 ? 16.808 9.689 -17.545 1.00 85.56 81 ALA A CA 1
ATOM 613 C C . ALA A 1 81 ? 17.500 9.147 -18.810 1.00 85.56 81 ALA A C 1
ATOM 615 O O . ALA A 1 81 ? 18.015 9.913 -19.625 1.00 85.56 81 ALA A O 1
ATOM 616 N N . ASN A 1 82 ? 17.480 7.826 -19.007 1.00 83.31 82 ASN A N 1
ATOM 617 C CA . ASN A 1 82 ? 18.040 7.197 -20.204 1.00 83.31 82 ASN A CA 1
ATOM 618 C C . ASN A 1 82 ? 17.239 7.526 -21.476 1.00 83.31 82 ASN A C 1
ATOM 620 O O . ASN A 1 82 ? 17.821 7.608 -22.556 1.00 83.31 82 ASN A O 1
ATOM 624 N N . ASN A 1 83 ? 15.924 7.732 -21.360 1.00 74.94 83 ASN A N 1
ATOM 625 C CA . ASN A 1 83 ? 15.056 8.073 -22.488 1.00 74.94 83 ASN A CA 1
ATOM 626 C C . ASN A 1 83 ? 15.083 9.577 -22.824 1.00 74.94 83 ASN A C 1
ATOM 628 O O . ASN A 1 83 ? 15.022 9.939 -24.000 1.00 74.94 83 ASN A O 1
ATOM 632 N N . THR A 1 84 ? 15.221 10.460 -21.830 1.00 66.50 84 THR A N 1
ATOM 633 C CA . THR A 1 84 ? 15.297 11.923 -22.024 1.00 66.50 84 THR A CA 1
ATOM 634 C C . THR A 1 84 ? 16.665 12.421 -22.474 1.00 66.50 84 THR A C 1
ATOM 636 O O . THR A 1 84 ? 16.742 13.498 -23.060 1.00 66.50 84 THR A O 1
ATOM 639 N N . ALA A 1 85 ? 17.734 11.627 -22.338 1.00 57.97 85 ALA A N 1
ATOM 640 C CA . ALA A 1 85 ? 19.033 11.928 -22.952 1.00 57.97 85 ALA A CA 1
ATOM 641 C C . ALA A 1 85 ? 18.959 12.134 -24.487 1.00 57.97 85 ALA A C 1
ATOM 643 O O . ALA A 1 85 ? 19.874 12.714 -25.068 1.00 57.97 85 ALA A O 1
ATOM 644 N N . ASN A 1 86 ? 17.855 11.716 -25.128 1.00 53.06 86 ASN A N 1
ATOM 645 C CA . ASN A 1 86 ? 17.585 11.882 -26.558 1.00 53.06 86 ASN A CA 1
ATOM 646 C C . ASN A 1 86 ? 16.520 12.949 -26.900 1.00 53.06 86 ASN A C 1
ATOM 648 O O . ASN A 1 86 ? 16.259 13.157 -28.081 1.00 53.06 86 ASN A O 1
ATOM 652 N N . ASN A 1 87 ? 15.905 13.626 -25.920 1.00 48.94 87 ASN A N 1
ATOM 653 C CA . ASN A 1 87 ? 14.892 14.666 -26.149 1.00 48.94 87 ASN A CA 1
ATOM 654 C C . ASN A 1 87 ? 15.022 15.792 -25.113 1.00 48.94 87 ASN A C 1
ATOM 656 O O . ASN A 1 87 ? 14.680 15.64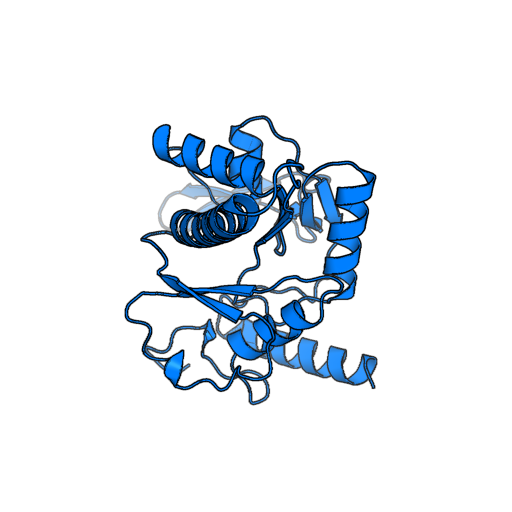1 -23.942 1.00 48.94 87 ASN A O 1
ATOM 660 N N . THR A 1 88 ? 15.494 16.954 -25.563 1.00 47.31 88 THR A N 1
ATOM 661 C CA . THR A 1 88 ? 15.531 18.188 -24.774 1.00 47.31 88 THR A CA 1
ATOM 662 C C . THR A 1 88 ? 14.122 18.763 -24.636 1.00 47.31 88 THR A C 1
ATOM 664 O O . THR A 1 88 ? 13.614 19.361 -25.584 1.00 47.31 88 THR A O 1
ATOM 667 N N . GLY A 1 89 ? 13.516 18.638 -23.456 1.00 44.88 89 GLY A N 1
ATOM 668 C CA . GLY A 1 89 ? 12.403 19.503 -23.058 1.00 44.88 89 GLY A CA 1
ATOM 669 C C . GLY A 1 89 ? 11.151 18.780 -22.586 1.00 44.88 89 GLY A C 1
ATOM 670 O O . GLY A 1 89 ? 10.204 18.639 -23.346 1.00 44.88 89 GLY A O 1
ATOM 671 N N . GLN A 1 90 ? 11.143 18.389 -21.314 1.00 46.34 90 GLN A N 1
ATOM 672 C CA . GLN A 1 90 ? 10.095 18.697 -20.331 1.00 46.34 90 GLN A CA 1
ATOM 673 C C . GLN A 1 90 ? 10.433 17.936 -19.048 1.00 46.34 90 GLN A C 1
ATOM 675 O O . GLN A 1 90 ? 10.644 16.724 -19.094 1.00 46.34 90 GLN A O 1
ATOM 680 N N . ASP A 1 91 ? 10.480 18.645 -17.918 1.00 54.28 91 ASP A N 1
ATOM 681 C CA . ASP A 1 91 ? 10.358 18.042 -16.590 1.00 54.28 91 ASP A CA 1
ATOM 682 C C . ASP A 1 91 ? 8.987 17.360 -16.534 1.00 54.28 91 ASP A C 1
ATOM 684 O O . ASP A 1 91 ? 7.981 17.972 -16.180 1.00 54.28 91 ASP A O 1
ATOM 688 N N . GLN A 1 92 ? 8.899 16.118 -17.010 1.00 59.62 92 GLN A N 1
ATOM 689 C CA . GLN A 1 92 ? 7.673 15.35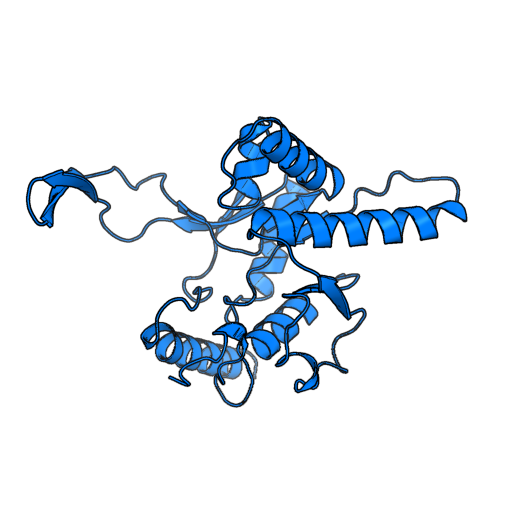1 -16.873 1.00 59.62 92 GLN A CA 1
ATOM 690 C C . GLN A 1 92 ? 7.532 14.980 -15.402 1.00 59.62 92 GLN A C 1
ATOM 692 O O . GLN A 1 92 ? 8.335 14.214 -14.862 1.00 59.62 92 GLN A O 1
ATOM 697 N N . GLU A 1 93 ? 6.497 15.526 -14.767 1.00 80.38 93 GLU A N 1
ATOM 698 C CA . GLU A 1 93 ? 6.018 15.075 -13.467 1.00 80.38 93 GLU A CA 1
ATOM 699 C C . GLU A 1 93 ? 5.554 13.623 -13.597 1.00 80.38 93 GLU A C 1
ATOM 701 O O . GLU A 1 93 ? 4.401 13.328 -13.911 1.00 80.38 93 GLU A O 1
ATOM 706 N N . VAL A 1 94 ? 6.477 12.684 -13.407 1.00 92.25 94 VAL A N 1
ATOM 707 C CA . VAL A 1 94 ? 6.136 11.266 -13.419 1.00 92.25 94 VAL A CA 1
ATOM 708 C C . VAL A 1 94 ? 5.430 10.934 -12.121 1.00 92.25 94 VAL A C 1
ATOM 710 O O . VAL A 1 94 ? 5.978 11.121 -11.036 1.00 92.25 94 VAL A O 1
ATOM 713 N N . LYS A 1 95 ? 4.216 10.409 -12.239 1.00 95.75 95 LYS A N 1
ATOM 714 C CA . LYS A 1 95 ? 3.411 9.956 -11.112 1.00 95.75 95 LYS A CA 1
ATOM 715 C C . LYS A 1 95 ? 3.554 8.443 -10.956 1.00 95.75 95 LYS A C 1
ATOM 717 O O . LYS A 1 95 ? 3.723 7.713 -11.933 1.00 95.75 95 LYS A O 1
ATOM 722 N N . VAL A 1 96 ? 3.534 7.972 -9.717 1.00 98.00 96 VAL A N 1
ATOM 723 C CA . VAL A 1 96 ? 3.731 6.566 -9.356 1.00 98.00 96 VAL A CA 1
ATOM 724 C C . VAL A 1 96 ? 2.629 6.093 -8.425 1.00 98.00 96 VAL A C 1
ATOM 726 O O . VAL A 1 96 ? 2.202 6.816 -7.529 1.00 98.00 96 VAL A O 1
ATOM 729 N N . LEU A 1 97 ? 2.211 4.844 -8.624 1.00 98.38 97 LEU A N 1
ATOM 730 C CA . LEU A 1 97 ? 1.359 4.097 -7.707 1.00 98.38 97 LEU A CA 1
ATOM 731 C C . LEU A 1 97 ? 2.211 3.037 -7.011 1.00 98.38 97 LEU A C 1
ATOM 733 O O . LEU A 1 97 ? 2.796 2.180 -7.675 1.00 98.38 97 LEU A O 1
ATOM 737 N N . VAL A 1 98 ? 2.257 3.059 -5.682 1.00 98.75 98 VAL A N 1
ATOM 738 C CA . VAL A 1 98 ? 2.868 1.991 -4.882 1.00 98.75 98 VAL A CA 1
ATOM 739 C C . VAL A 1 98 ? 1.764 1.134 -4.285 1.00 98.75 98 VAL A C 1
ATOM 741 O O . VAL A 1 98 ? 0.888 1.640 -3.586 1.00 98.75 98 VAL A O 1
ATOM 744 N N . HIS A 1 99 ? 1.781 -0.166 -4.579 1.00 98.69 99 HIS A N 1
ATOM 745 C CA . HIS A 1 99 ? 0.745 -1.104 -4.156 1.00 98.69 99 HIS A CA 1
ATOM 746 C C . HIS A 1 99 ? 1.339 -2.369 -3.537 1.00 98.69 99 HIS A C 1
ATOM 748 O O . HIS A 1 99 ? 2.297 -2.947 -4.051 1.00 98.69 99 HIS A O 1
ATOM 754 N N . ASP A 1 100 ? 0.751 -2.815 -2.428 1.00 98.12 100 ASP A N 1
ATOM 755 C CA . ASP A 1 100 ? 1.156 -4.047 -1.762 1.00 98.12 100 ASP A CA 1
ATOM 756 C C . ASP A 1 100 ? 0.709 -5.268 -2.584 1.00 98.12 100 ASP A C 1
ATOM 758 O O . ASP A 1 100 ? -0.484 -5.494 -2.771 1.00 98.12 100 ASP A O 1
ATOM 762 N N . ALA A 1 101 ? 1.647 -6.151 -2.945 1.00 97.19 101 ALA A N 1
ATOM 763 C CA . ALA A 1 101 ? 1.345 -7.417 -3.629 1.00 97.19 101 ALA A CA 1
ATOM 764 C C . ALA A 1 101 ? 0.307 -8.293 -2.893 1.00 97.19 101 ALA A C 1
ATOM 766 O O . ALA A 1 101 ? -0.359 -9.117 -3.510 1.00 97.19 101 ALA A O 1
ATOM 767 N N . ALA A 1 102 ? 0.165 -8.112 -1.576 1.00 96.69 102 ALA A N 1
ATOM 768 C CA . ALA A 1 102 ? -0.758 -8.852 -0.719 1.00 96.69 102 ALA A CA 1
ATOM 769 C C . ALA A 1 102 ? -2.200 -8.299 -0.698 1.00 96.69 102 ALA A C 1
ATOM 771 O O . ALA A 1 102 ? -2.982 -8.728 0.151 1.00 96.69 102 ALA A O 1
ATOM 772 N N . ARG A 1 103 ? -2.558 -7.356 -1.581 1.00 97.88 103 ARG A N 1
ATOM 773 C CA . ARG A 1 103 ? -3.912 -6.788 -1.712 1.00 97.88 103 ARG A CA 1
ATOM 774 C C . ARG A 1 103 ? -4.560 -7.146 -3.066 1.00 97.88 103 ARG A C 1
ATOM 776 O O . ARG A 1 103 ? -4.877 -6.265 -3.860 1.00 97.88 103 ARG A O 1
ATOM 783 N N . PRO A 1 104 ? -4.829 -8.438 -3.338 1.00 97.94 104 PRO A N 1
ATOM 784 C CA . PRO A 1 104 ? -5.306 -8.888 -4.653 1.00 97.94 104 PRO A CA 1
ATOM 785 C C . PRO A 1 104 ? -6.733 -8.441 -4.989 1.00 97.94 104 PRO A C 1
ATOM 787 O O . PRO A 1 104 ? -7.183 -8.591 -6.122 1.00 97.94 104 PRO A O 1
ATOM 790 N N . CYS A 1 105 ? -7.464 -7.930 -3.999 1.00 97.88 105 CYS A N 1
ATOM 791 C CA . CYS A 1 105 ? -8.881 -7.604 -4.105 1.00 97.88 105 CYS A CA 1
ATOM 792 C C . CYS A 1 105 ? -9.151 -6.130 -4.431 1.00 97.88 105 CYS A C 1
ATOM 794 O O . CYS A 1 105 ? -10.314 -5.731 -4.464 1.00 97.88 105 CYS A O 1
ATOM 796 N N . VAL A 1 106 ? -8.111 -5.320 -4.664 1.00 97.44 106 VAL A N 1
ATOM 797 C CA . VAL A 1 106 ? -8.280 -3.902 -4.997 1.00 97.44 106 VAL A CA 1
ATOM 798 C C . VAL A 1 106 ? -9.220 -3.717 -6.198 1.00 97.44 106 VAL A C 1
ATOM 800 O O . VAL A 1 106 ? -9.163 -4.445 -7.197 1.00 97.44 106 VAL A O 1
ATOM 803 N N . ASN A 1 107 ? -10.118 -2.738 -6.094 1.00 96.00 107 ASN A N 1
ATOM 804 C CA . ASN A 1 107 ? -11.020 -2.367 -7.174 1.00 96.00 107 ASN A CA 1
ATOM 805 C C . ASN A 1 107 ? -10.364 -1.312 -8.072 1.00 96.00 107 ASN A C 1
ATOM 807 O O . ASN A 1 107 ? -9.981 -0.249 -7.589 1.00 96.00 107 ASN A O 1
ATOM 811 N N . VAL A 1 108 ? -10.282 -1.581 -9.378 1.00 96.31 108 VAL A N 1
ATOM 812 C CA . VAL A 1 108 ? -9.671 -0.671 -10.364 1.00 96.31 108 VAL A CA 1
ATOM 813 C C . VAL A 1 108 ? -10.336 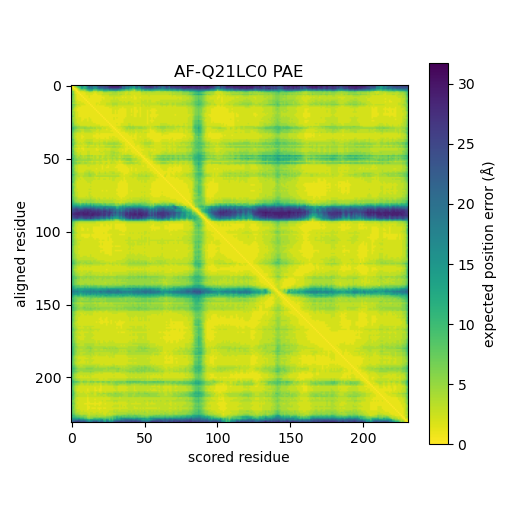0.709 -10.341 1.00 96.31 108 VAL A C 1
ATOM 815 O O . VAL A 1 108 ? -9.635 1.714 -10.335 1.00 96.31 108 VAL A O 1
ATOM 818 N N . LYS A 1 109 ? -11.663 0.772 -10.163 1.00 96.31 109 LYS A N 1
ATOM 819 C CA . LYS A 1 109 ? -12.405 2.040 -10.066 1.00 96.31 109 LYS A CA 1
ATOM 820 C C . LYS A 1 109 ? -11.979 2.890 -8.867 1.00 96.31 109 LYS A C 1
ATOM 822 O O . LYS A 1 109 ? -11.991 4.117 -8.946 1.00 96.31 109 LYS A O 1
ATOM 827 N N . ASN A 1 110 ? -11.589 2.259 -7.756 1.00 97.12 110 ASN A N 1
ATOM 828 C CA . ASN A 1 110 ? -11.073 2.988 -6.594 1.00 97.12 110 ASN A CA 1
ATOM 829 C C . ASN A 1 110 ? -9.680 3.553 -6.896 1.00 97.12 110 ASN A C 1
ATOM 831 O O . ASN A 1 110 ? -9.389 4.677 -6.503 1.00 97.12 110 ASN A O 1
ATOM 835 N N . ILE A 1 111 ? -8.842 2.816 -7.634 1.00 97.88 111 ILE A N 1
ATOM 836 C CA . ILE A 1 111 ? -7.532 3.308 -8.086 1.00 97.88 111 ILE A CA 1
ATOM 837 C C . ILE A 1 111 ? -7.710 4.509 -9.025 1.00 97.88 111 ILE A C 1
ATOM 839 O O . ILE A 1 111 ? -7.056 5.529 -8.844 1.00 97.88 111 ILE A O 1
ATOM 843 N N . GLU A 1 112 ? -8.633 4.428 -9.981 1.00 97.94 112 GLU A N 1
ATOM 844 C CA . GLU A 1 112 ? -8.954 5.535 -10.894 1.00 97.94 112 GLU A CA 1
ATOM 845 C C . GLU A 1 112 ? -9.488 6.758 -10.138 1.00 97.94 112 GLU A C 1
ATOM 847 O O . GLU A 1 112 ? -9.088 7.888 -10.413 1.00 97.94 112 GLU A O 1
ATOM 852 N N . THR A 1 113 ? -10.335 6.537 -9.127 1.00 98.19 113 THR A N 1
ATOM 853 C CA . THR A 1 113 ? -10.839 7.607 -8.253 1.00 98.19 113 THR A CA 1
ATOM 854 C C . THR A 1 113 ? -9.715 8.245 -7.437 1.00 98.19 113 THR A C 1
ATOM 856 O O . THR A 1 113 ? -9.698 9.468 -7.288 1.00 98.19 113 THR A O 1
ATOM 859 N N . LEU A 1 114 ? -8.763 7.447 -6.935 1.00 98.56 114 LEU A N 1
ATOM 860 C CA . LEU A 1 114 ? -7.564 7.942 -6.257 1.00 98.56 114 LEU A CA 1
ATOM 861 C C . LEU A 1 114 ? -6.770 8.865 -7.180 1.00 98.56 114 LEU A C 1
ATOM 863 O O . LEU A 1 114 ? -6.529 10.014 -6.818 1.00 98.56 114 LEU A O 1
ATOM 867 N N . VAL A 1 115 ? -6.421 8.385 -8.376 1.00 98.06 115 VAL A N 1
ATOM 868 C CA . VAL A 1 115 ? -5.657 9.161 -9.362 1.00 98.06 115 VAL A CA 1
ATOM 869 C C . VAL A 1 115 ? -6.390 10.459 -9.697 1.00 98.06 115 VAL A C 1
ATOM 871 O O . VAL A 1 115 ? -5.820 11.533 -9.538 1.00 98.06 115 VAL A O 1
ATOM 874 N N . ALA A 1 116 ? -7.670 10.393 -10.071 1.00 97.94 116 ALA A N 1
ATOM 875 C CA . ALA A 1 116 ? -8.445 11.576 -10.440 1.00 97.94 116 ALA A CA 1
ATOM 876 C C . ALA A 1 116 ? -8.541 12.607 -9.302 1.00 97.94 116 ALA A C 1
ATOM 878 O O . ALA A 1 116 ? -8.400 13.805 -9.542 1.00 97.94 116 ALA A O 1
ATOM 879 N N . SER A 1 117 ? -8.746 12.152 -8.061 1.00 98.25 117 SER A N 1
ATOM 880 C CA . SER A 1 117 ? -8.840 13.038 -6.893 1.00 98.25 117 SER A CA 1
ATOM 881 C C . SER A 1 117 ? -7.509 13.729 -6.600 1.00 98.25 117 SER A C 1
ATOM 883 O O . SER A 1 117 ? -7.484 14.925 -6.310 1.00 98.25 117 SER A O 1
ATOM 885 N N . CYS A 1 118 ? -6.404 12.991 -6.706 1.00 97.56 118 CYS A N 1
ATOM 886 C CA . CYS A 1 118 ? -5.055 13.513 -6.530 1.00 97.56 118 CYS A CA 1
ATOM 887 C C . CYS A 1 118 ? -4.675 14.530 -7.609 1.00 97.56 118 CYS A C 1
ATOM 889 O O . CYS A 1 118 ? -4.181 15.609 -7.286 1.00 97.56 118 CYS A O 1
ATOM 891 N N . GLU A 1 119 ? -4.959 14.224 -8.875 1.00 96.00 119 GLU A N 1
ATOM 892 C CA . GLU A 1 119 ? -4.719 15.137 -9.997 1.00 96.00 119 GLU A CA 1
ATOM 893 C C . GLU A 1 119 ? -5.558 16.415 -9.866 1.00 96.00 119 GLU A C 1
ATOM 895 O O . GLU A 1 119 ? -5.038 17.519 -10.006 1.00 96.00 119 GLU A O 1
ATOM 900 N N . GLN A 1 120 ? -6.840 16.296 -9.503 1.00 97.44 120 GLN A N 1
ATOM 901 C CA . GLN A 1 120 ? -7.708 17.454 -9.277 1.00 97.44 120 GLN A CA 1
ATOM 902 C C . GLN A 1 120 ? -7.222 18.334 -8.113 1.00 97.44 120 GLN A C 1
ATOM 904 O O . GLN A 1 120 ? -7.342 19.559 -8.175 1.00 97.44 120 GLN A O 1
ATOM 909 N N . ALA A 1 121 ? -6.701 17.724 -7.046 1.00 96.69 121 ALA A N 1
ATOM 910 C CA . ALA A 1 121 ? -6.173 18.434 -5.884 1.00 96.69 121 ALA A CA 1
ATOM 911 C C . ALA A 1 121 ? -4.729 18.932 -6.075 1.00 96.69 121 ALA A C 1
ATOM 913 O O . ALA A 1 121 ? -4.232 19.664 -5.221 1.00 96.69 121 ALA A O 1
ATOM 914 N N . ASN A 1 122 ? -4.058 18.541 -7.167 1.00 94.06 122 ASN A N 1
ATOM 915 C CA . ASN A 1 122 ? -2.620 18.715 -7.373 1.00 94.06 122 ASN A CA 1
ATOM 916 C C . ASN A 1 122 ? -1.792 18.231 -6.165 1.00 94.06 122 ASN A C 1
ATOM 918 O O . ASN A 1 122 ? -0.912 18.928 -5.657 1.00 94.06 122 ASN A O 1
ATOM 922 N N . GLN A 1 123 ? -2.131 17.047 -5.652 1.00 94.56 123 GLN A N 1
ATOM 923 C CA . GLN A 1 123 ? -1.579 16.510 -4.413 1.00 94.56 123 GLN A CA 1
ATOM 924 C C . GLN A 1 123 ? -1.515 14.982 -4.470 1.00 94.56 123 GLN A C 1
ATOM 926 O O . GLN A 1 123 ? -2.419 14.334 -4.989 1.00 94.56 123 GLN A O 1
ATOM 931 N N . GLY A 1 124 ? -0.475 14.386 -3.885 1.00 97.56 124 GLY A N 1
ATOM 932 C CA . GLY A 1 124 ? -0.439 12.940 -3.666 1.00 97.56 124 GLY A CA 1
ATOM 933 C C . GLY A 1 124 ? -1.484 12.471 -2.650 1.00 97.56 124 GLY A C 1
ATOM 934 O 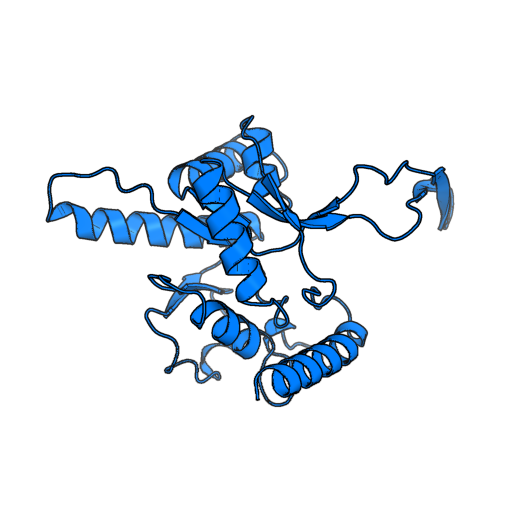O . GLY A 1 124 ? -2.036 13.260 -1.879 1.00 97.56 124 GLY A O 1
ATOM 935 N N . GLY A 1 125 ? -1.761 11.175 -2.626 1.00 98.56 125 GLY A N 1
ATOM 936 C CA . GLY A 1 125 ? -2.814 10.621 -1.789 1.00 98.56 125 GLY A CA 1
ATOM 937 C C . GLY A 1 125 ? -2.786 9.111 -1.690 1.00 98.56 125 GLY A C 1
ATOM 938 O O . GLY A 1 125 ? -2.018 8.426 -2.362 1.00 98.56 125 GLY A O 1
ATOM 939 N N . ILE A 1 126 ? -3.652 8.585 -0.837 1.00 98.75 126 ILE A N 1
ATOM 940 C CA . ILE A 1 126 ? -3.766 7.157 -0.569 1.00 98.75 126 ILE A CA 1
ATOM 941 C C . ILE A 1 126 ? -5.220 6.719 -0.618 1.00 98.75 126 ILE A C 1
ATOM 943 O O . ILE A 1 126 ? -6.126 7.475 -0.258 1.00 98.75 126 ILE A O 1
ATOM 947 N N . LEU A 1 127 ? -5.433 5.459 -0.990 1.00 98.69 127 LEU A N 1
ATOM 948 C CA . LEU A 1 127 ? -6.657 4.778 -0.593 1.00 98.69 127 LEU A CA 1
ATOM 949 C C . LEU A 1 127 ? -6.657 4.581 0.924 1.00 98.69 127 LEU A C 1
ATOM 951 O O . LEU A 1 127 ? -5.664 4.136 1.502 1.00 98.69 127 LEU A O 1
ATOM 955 N N . ALA A 1 128 ? -7.772 4.901 1.567 1.00 98.25 128 ALA A N 1
ATOM 956 C CA . ALA A 1 128 ? -7.955 4.723 2.998 1.00 98.25 128 ALA A CA 1
ATOM 957 C C . ALA A 1 128 ? -9.430 4.499 3.354 1.00 98.25 128 ALA A C 1
ATOM 959 O O . ALA A 1 128 ? -10.336 4.896 2.623 1.00 98.25 128 ALA A O 1
ATOM 960 N N . ALA A 1 129 ? -9.687 3.903 4.517 1.00 97.31 129 ALA A N 1
ATOM 961 C CA . ALA A 1 129 ? -11.042 3.709 5.035 1.00 97.31 129 ALA A CA 1
ATOM 962 C C . ALA A 1 129 ? -11.184 4.267 6.459 1.00 97.31 129 ALA A C 1
ATOM 964 O O . ALA A 1 129 ? -10.269 4.093 7.261 1.00 97.31 129 ALA A O 1
ATOM 965 N N . PRO A 1 130 ? -12.316 4.892 6.830 1.00 96.81 130 PRO A N 1
ATOM 966 C CA . PRO A 1 130 ? -12.526 5.347 8.199 1.00 96.81 130 PRO A CA 1
ATOM 967 C C . PRO A 1 130 ? -12.564 4.152 9.158 1.00 96.81 130 PRO A C 1
ATOM 969 O O . PRO A 1 130 ? -13.100 3.086 8.834 1.00 96.81 130 PRO A O 1
ATOM 972 N N . VAL A 1 131 ? -12.025 4.326 10.363 1.00 96.25 131 VAL A N 1
ATOM 973 C CA . VAL A 1 131 ? -12.007 3.257 11.364 1.00 96.25 131 VAL A CA 1
ATOM 974 C C . VAL A 1 131 ? -13.432 2.945 11.833 1.00 96.25 131 VAL A C 1
ATOM 976 O O . VAL A 1 131 ? -14.123 3.777 12.423 1.00 96.25 131 VAL A O 1
ATOM 979 N N . ALA A 1 132 ? -13.866 1.708 11.582 1.00 93.50 132 ALA A N 1
ATOM 980 C CA . ALA A 1 132 ? -15.243 1.273 11.811 1.00 93.50 132 ALA A CA 1
ATOM 981 C C . ALA A 1 132 ? -15.508 0.706 13.212 1.00 93.50 132 ALA A C 1
ATOM 983 O O . ALA A 1 132 ? -16.656 0.751 13.659 1.00 93.50 132 ALA A O 1
ATOM 984 N N . ASP A 1 133 ? -14.478 0.223 13.912 1.00 96.00 133 ASP A N 1
ATOM 985 C CA . ASP A 1 133 ? -14.569 -0.392 15.245 1.00 96.00 133 ASP A CA 1
ATOM 986 C C . ASP A 1 133 ? -14.054 0.537 16.348 1.00 96.00 133 ASP A C 1
ATOM 988 O O . ASP A 1 133 ? -13.449 1.578 16.085 1.00 96.00 133 ASP A O 1
ATOM 992 N N . THR A 1 134 ? -14.427 0.277 17.601 1.00 96.62 134 THR A N 1
ATOM 993 C CA . THR A 1 134 ? -13.955 1.094 18.725 1.00 96.62 134 THR A CA 1
ATOM 994 C C . THR A 1 134 ? -12.471 0.832 18.945 1.00 96.62 134 THR A C 1
ATOM 996 O O . THR A 1 134 ? -12.077 -0.297 19.222 1.00 96.62 134 THR A O 1
ATOM 999 N N . VAL A 1 135 ? -11.651 1.881 18.892 1.00 97.69 135 VAL A N 1
ATOM 1000 C CA . VAL A 1 135 ? -10.201 1.763 19.081 1.00 97.69 135 VAL A CA 1
ATOM 1001 C C . VAL A 1 135 ? -9.849 1.905 20.556 1.00 97.69 135 VAL A C 1
ATOM 1003 O O . VAL A 1 135 ? -10.296 2.833 21.236 1.00 97.69 135 VAL A O 1
ATOM 1006 N N . LYS A 1 136 ? -9.020 0.989 21.059 1.00 97.56 136 LYS A N 1
ATOM 1007 C CA . LYS A 1 136 ? -8.438 1.063 22.401 1.00 97.56 136 LYS A CA 1
ATOM 1008 C C . LYS A 1 136 ? -6.940 1.319 22.293 1.00 97.56 136 LYS A C 1
ATOM 1010 O O . LYS A 1 136 ? -6.258 0.662 21.516 1.00 97.56 136 LYS A O 1
ATOM 1015 N N . ARG A 1 137 ? -6.428 2.245 23.103 1.00 97.50 137 ARG A N 1
ATOM 1016 C CA . ARG A 1 137 ? -4.995 2.346 23.392 1.00 97.50 137 ARG A CA 1
ATOM 1017 C C . ARG A 1 137 ? -4.680 1.377 24.524 1.00 97.50 137 ARG A C 1
ATOM 1019 O O . ARG A 1 137 ? -5.399 1.379 25.524 1.00 97.50 137 ARG A O 1
ATOM 1026 N N . ALA A 1 138 ? -3.650 0.559 24.360 1.00 97.00 138 ALA A N 1
ATOM 1027 C CA . ALA A 1 138 ? -3.220 -0.405 25.367 1.00 97.00 138 ALA A CA 1
ATOM 1028 C C . ALA A 1 138 ? -2.031 0.123 26.188 1.00 97.00 138 ALA A C 1
ATOM 1030 O O . ALA A 1 138 ? -1.286 0.980 25.715 1.00 97.00 138 ALA A O 1
ATOM 1031 N N . VAL A 1 139 ? -1.854 -0.419 27.394 1.00 96.00 139 VAL A N 1
ATOM 1032 C CA . VAL A 1 139 ? -0.607 -0.364 28.170 1.00 96.00 139 VAL A CA 1
ATOM 1033 C C . VAL A 1 139 ? -0.094 -1.780 28.413 1.00 96.00 139 VAL A C 1
ATOM 1035 O O . VAL A 1 139 ? -0.886 -2.703 28.616 1.00 96.00 139 VAL A O 1
ATOM 1038 N N . GLU A 1 140 ? 1.223 -1.954 28.436 1.00 93.12 140 GLU A N 1
ATOM 1039 C CA . GLU A 1 140 ? 1.841 -3.202 28.887 1.00 93.12 140 GLU A CA 1
ATOM 1040 C C . GLU A 1 140 ? 1.822 -3.247 30.423 1.00 93.12 140 GLU A C 1
ATOM 1042 O O . GLU A 1 140 ? 2.417 -2.396 31.086 1.00 93.12 140 GLU A O 1
ATOM 1047 N N . GLN A 1 141 ? 1.099 -4.209 31.006 1.00 86.69 141 GLN A N 1
ATOM 1048 C CA . GLN A 1 141 ? 1.048 -4.426 32.455 1.00 86.69 141 GLN A CA 1
ATOM 1049 C C . GLN A 1 141 ? 1.074 -5.922 32.782 1.00 86.69 141 GLN A C 1
ATOM 1051 O O . GLN A 1 141 ? 0.100 -6.636 32.569 1.00 86.69 141 GLN A O 1
ATOM 1056 N N . GLY A 1 142 ? 2.173 -6.396 33.372 1.00 84.31 142 GLY A N 1
ATOM 1057 C CA . GLY A 1 142 ? 2.310 -7.804 33.754 1.00 84.31 142 GLY A CA 1
ATOM 1058 C C . GLY A 1 142 ? 2.384 -8.731 32.537 1.00 84.31 142 GLY A C 1
ATOM 1059 O O . GLY A 1 142 ? 3.139 -8.466 31.608 1.00 84.31 142 GLY A O 1
ATOM 1060 N N . GLU A 1 143 ? 1.622 -9.827 32.560 1.00 88.94 143 GLU A N 1
ATOM 1061 C CA . GLU A 1 143 ? 1.677 -10.883 31.534 1.00 88.94 143 GLU A CA 1
ATOM 1062 C C . GLU A 1 143 ? 0.791 -10.616 30.300 1.00 88.94 143 GLU A C 1
ATOM 1064 O O . GLU A 1 143 ? 0.894 -11.341 29.312 1.00 88.94 143 GLU A O 1
ATOM 1069 N N . ALA A 1 144 ? -0.081 -9.598 30.327 1.00 90.75 144 ALA A N 1
ATOM 1070 C CA . ALA A 1 144 ? -1.005 -9.292 29.229 1.00 90.75 144 ALA A CA 1
ATOM 1071 C C . ALA A 1 144 ? -1.262 -7.777 29.077 1.00 90.75 144 ALA A C 1
ATOM 1073 O O . ALA A 1 144 ? -1.225 -7.043 30.064 1.00 90.75 144 ALA A O 1
ATOM 1074 N N . PRO A 1 145 ? -1.558 -7.275 27.862 1.00 94.25 145 PRO A N 1
ATOM 1075 C CA . PRO A 1 145 ? -1.895 -5.868 27.667 1.00 94.25 145 PRO A CA 1
ATOM 1076 C C . PRO A 1 145 ? -3.236 -5.513 28.328 1.00 94.25 145 PRO A C 1
ATOM 1078 O O . PRO A 1 145 ? -4.206 -6.269 28.251 1.00 94.25 145 PRO A O 1
ATOM 1081 N N . ALA A 1 146 ? -3.315 -4.323 28.927 1.00 95.19 146 ALA A N 1
ATOM 1082 C CA . ALA A 1 146 ? -4.531 -3.775 29.528 1.00 95.19 146 ALA A CA 1
ATOM 1083 C C . ALA A 1 146 ? -5.024 -2.537 28.763 1.00 95.19 146 ALA A C 1
ATOM 1085 O O . ALA A 1 146 ? -4.249 -1.832 28.114 1.00 95.19 146 ALA A O 1
ATOM 1086 N N . VAL A 1 147 ? -6.326 -2.243 28.837 1.00 96.69 147 VAL A N 1
ATOM 1087 C CA . VAL A 1 147 ? -6.899 -1.042 28.206 1.00 96.69 147 VAL A CA 1
ATOM 1088 C C . VAL A 1 147 ? -6.451 0.209 28.964 1.00 96.69 147 VAL A C 1
ATOM 1090 O O . VAL A 1 147 ? -6.793 0.380 30.130 1.00 96.69 147 VAL A O 1
ATOM 1093 N N . GLN A 1 148 ? -5.753 1.117 28.277 1.00 96.88 148 GLN A N 1
ATOM 1094 C CA . GLN A 1 148 ? -5.418 2.451 28.783 1.00 96.88 148 GLN A CA 1
ATOM 1095 C C . GLN A 1 148 ? -6.579 3.428 28.591 1.00 96.88 148 GLN A C 1
ATOM 1097 O O . GLN A 1 148 ? -6.966 4.143 29.510 1.00 96.88 148 GLN A O 1
ATOM 1102 N N . ALA A 1 149 ? -7.101 3.499 27.364 1.00 97.75 149 ALA A N 1
ATOM 1103 C CA . ALA A 1 149 ? -8.104 4.482 26.973 1.00 97.75 149 ALA A CA 1
ATOM 1104 C C . ALA A 1 149 ? -8.873 4.041 25.724 1.00 97.75 149 ALA A C 1
ATOM 1106 O O . ALA A 1 149 ? -8.384 3.253 24.914 1.00 97.75 149 ALA A O 1
ATOM 1107 N N . THR A 1 150 ? -10.069 4.601 25.541 1.00 97.94 150 THR A N 1
ATOM 1108 C CA . THR A 1 150 ? -10.762 4.581 24.244 1.00 97.94 150 THR A CA 1
ATOM 1109 C C . THR A 1 150 ? -10.274 5.765 23.420 1.00 97.94 150 THR A C 1
ATOM 1111 O O . THR A 1 150 ? -10.260 6.882 23.929 1.00 97.94 150 THR A O 1
ATOM 1114 N N . VAL A 1 151 ? -9.869 5.529 22.175 1.00 98.00 151 VAL A N 1
ATOM 1115 C CA . VAL A 1 151 ? -9.430 6.585 21.254 1.00 98.00 151 VAL A CA 1
ATOM 1116 C C . VAL A 1 151 ? -10.636 7.069 20.451 1.00 98.00 151 VAL A C 1
ATOM 1118 O O . VAL A 1 151 ? -11.412 6.243 19.964 1.00 98.00 151 VAL A O 1
ATOM 1121 N N . ASP A 1 152 ? -10.804 8.389 20.318 1.00 97.75 152 ASP A N 1
ATOM 1122 C CA . ASP A 1 152 ? -11.792 8.929 19.384 1.00 97.75 152 ASP A CA 1
ATOM 1123 C C . ASP A 1 152 ? -11.382 8.569 17.953 1.00 97.75 152 ASP A C 1
ATOM 1125 O O . ASP A 1 152 ? -10.287 8.893 17.496 1.00 97.75 152 ASP A O 1
ATOM 1129 N N . ARG A 1 153 ? -12.271 7.860 17.263 1.00 97.06 153 ARG A N 1
ATOM 1130 C CA . ARG A 1 153 ? -12.048 7.342 15.914 1.00 97.06 153 ARG A CA 1
ATOM 1131 C C . ARG A 1 153 ? -12.628 8.234 14.820 1.00 97.06 153 ARG A C 1
ATOM 1133 O O . ARG A 1 153 ? -12.503 7.879 13.655 1.00 97.06 153 ARG A O 1
ATOM 1140 N N . SER A 1 154 ? -13.294 9.336 15.177 1.00 96.88 154 SER A N 1
ATOM 1141 C CA . SER A 1 154 ? -14.035 10.201 14.245 1.00 96.88 154 SER A CA 1
ATOM 1142 C C . SER A 1 154 ? -13.199 10.683 13.053 1.00 96.88 154 SER A C 1
ATOM 1144 O O . SER A 1 154 ? -13.726 10.810 11.951 1.00 96.88 154 SER A O 1
ATOM 1146 N N . LEU A 1 155 ? -11.895 10.883 13.267 1.00 96.81 155 LEU A N 1
ATOM 1147 C CA . LEU A 1 155 ? -10.920 11.302 12.257 1.00 96.81 155 LEU A CA 1
ATOM 1148 C C . LEU A 1 155 ? -9.810 10.264 12.024 1.00 96.81 155 LEU A C 1
ATOM 1150 O O . LEU A 1 155 ? -8.770 10.596 11.461 1.00 96.81 155 LEU A O 1
ATOM 1154 N N . LEU A 1 156 ? -9.998 9.014 12.460 1.00 97.88 156 LEU A N 1
ATOM 1155 C CA . LEU A 1 156 ? -9.018 7.951 12.243 1.00 97.88 156 LEU A CA 1
ATOM 1156 C C . LEU A 1 156 ? -9.348 7.153 10.990 1.00 97.88 156 LEU A C 1
ATOM 1158 O O . LEU A 1 156 ? -10.486 6.730 10.781 1.00 97.88 156 LEU A O 1
ATOM 1162 N N . TRP A 1 157 ? -8.313 6.905 10.196 1.00 97.88 157 TRP A N 1
ATOM 1163 C CA . TRP A 1 157 ? -8.396 6.171 8.944 1.00 97.88 157 TRP A CA 1
ATOM 1164 C C . TRP A 1 157 ? -7.363 5.045 8.917 1.00 97.88 157 TRP A C 1
ATOM 1166 O O . TRP A 1 157 ? -6.272 5.159 9.472 1.00 97.88 157 TRP A O 1
ATOM 1176 N N . LEU A 1 158 ? -7.728 3.940 8.277 1.00 97.12 158 LEU A N 1
ATOM 1177 C CA . LEU A 1 158 ? -6.857 2.823 7.953 1.00 97.12 158 LEU A CA 1
ATOM 1178 C C . LEU A 1 158 ? -6.221 3.101 6.594 1.00 97.12 158 LEU A C 1
ATOM 1180 O O . LEU A 1 158 ? -6.924 3.142 5.583 1.00 97.12 158 LEU A O 1
ATOM 1184 N N . ALA A 1 159 ? -4.903 3.288 6.577 1.00 97.81 159 ALA A N 1
ATOM 1185 C CA . ALA A 1 159 ? -4.145 3.474 5.348 1.00 97.81 159 ALA A CA 1
ATOM 1186 C C . ALA A 1 159 ? -4.107 2.175 4.532 1.00 97.81 159 ALA A C 1
ATOM 1188 O O . ALA A 1 159 ? -3.720 1.105 5.023 1.00 97.81 159 ALA A O 1
ATOM 1189 N N . HIS A 1 160 ? -4.516 2.257 3.270 1.00 98.31 160 HIS A N 1
ATOM 1190 C CA . HIS A 1 160 ? -4.433 1.175 2.301 1.00 98.31 160 HIS A CA 1
ATOM 1191 C C . HIS A 1 160 ? -3.431 1.527 1.195 1.00 98.31 160 HIS A C 1
ATOM 1193 O O . HIS A 1 160 ? -2.719 2.529 1.241 1.00 98.31 160 HIS A O 1
ATOM 1199 N N . THR A 1 161 ? -3.334 0.638 0.208 1.00 98.44 161 THR A N 1
ATOM 1200 C CA . THR A 1 161 ? -2.643 0.923 -1.049 1.00 98.44 161 THR A CA 1
ATOM 1201 C C . THR A 1 161 ? -3.592 0.575 -2.207 1.00 98.44 161 THR A C 1
ATOM 1203 O O . THR A 1 161 ? -4.433 -0.311 -2.019 1.00 98.44 161 THR A O 1
ATOM 1206 N N . PRO A 1 162 ? -3.463 1.179 -3.402 1.00 98.56 162 PRO A N 1
ATOM 1207 C CA . PRO A 1 162 ? -2.338 1.993 -3.852 1.00 98.56 162 PRO A CA 1
ATOM 1208 C C . PRO A 1 162 ? -2.171 3.337 -3.140 1.00 98.56 162 PRO A C 1
ATOM 1210 O O . PRO A 1 162 ? -3.133 3.909 -2.628 1.00 98.56 162 PRO A O 1
ATOM 1213 N N . GLN A 1 163 ? -0.932 3.814 -3.117 1.00 98.81 163 GLN A N 1
ATOM 1214 C CA . GLN A 1 163 ? -0.563 5.167 -2.720 1.00 98.81 163 GLN A CA 1
ATOM 1215 C C . GLN A 1 163 ? 0.021 5.884 -3.937 1.00 98.81 163 GLN A C 1
ATOM 1217 O O . GLN A 1 163 ? 0.874 5.323 -4.626 1.00 98.81 163 GLN A O 1
ATOM 1222 N N . TYR A 1 164 ? -0.483 7.077 -4.230 1.00 98.62 164 TYR A N 1
ATOM 1223 C CA . TYR A 1 164 ? -0.220 7.839 -5.442 1.00 98.62 164 TYR A CA 1
ATOM 1224 C C . TYR A 1 164 ? 0.582 9.094 -5.131 1.00 98.62 164 TYR A C 1
ATOM 1226 O O . TYR A 1 164 ? 0.123 9.958 -4.385 1.00 98.62 164 TYR A O 1
ATOM 1234 N N . PHE A 1 165 ? 1.761 9.221 -5.729 1.00 98.31 165 PHE A N 1
ATOM 1235 C CA . PHE A 1 165 ? 2.637 10.369 -5.514 1.00 98.31 165 PHE A CA 1
ATOM 1236 C C . PHE A 1 165 ? 3.405 10.725 -6.778 1.00 98.31 165 PHE A C 1
ATOM 1238 O O . PHE A 1 165 ? 3.552 9.917 -7.693 1.00 98.31 165 PHE A O 1
ATOM 1245 N N . GLU A 1 166 ? 3.960 11.929 -6.809 1.00 96.88 166 GLU A N 1
ATOM 1246 C CA . GLU A 1 166 ? 5.006 12.244 -7.770 1.00 96.88 166 GLU A CA 1
ATOM 1247 C C . GLU A 1 166 ? 6.300 11.496 -7.417 1.00 96.88 166 GLU A C 1
ATOM 1249 O O . GLU A 1 166 ? 6.724 11.457 -6.258 1.00 96.88 166 GLU A O 1
ATOM 1254 N N . LEU A 1 167 ? 6.941 10.919 -8.435 1.00 96.62 167 LEU A N 1
ATOM 1255 C CA . LEU A 1 167 ? 8.147 10.105 -8.331 1.00 96.62 167 LEU A CA 1
ATOM 1256 C C . LEU A 1 167 ? 9.264 10.825 -7.576 1.00 96.62 167 LEU A C 1
ATOM 1258 O O . LEU A 1 167 ? 9.832 10.256 -6.644 1.00 96.62 167 LEU A O 1
ATOM 1262 N N . HIS A 1 168 ? 9.592 12.056 -7.976 1.00 94.06 168 HIS A N 1
ATOM 1263 C CA . HIS A 1 168 ? 10.704 12.796 -7.384 1.00 94.06 168 HIS A CA 1
ATOM 1264 C C . HIS A 1 168 ? 10.403 13.196 -5.940 1.00 94.06 168 HIS A C 1
ATOM 1266 O O . HIS A 1 168 ? 11.266 13.026 -5.080 1.00 94.06 168 HIS A O 1
ATOM 1272 N N . CYS A 1 169 ? 9.179 13.647 -5.647 1.00 95.69 169 CYS A N 1
ATOM 1273 C CA . CYS A 1 169 ? 8.749 13.951 -4.283 1.00 95.69 169 CYS A CA 1
ATOM 1274 C C . CYS A 1 169 ? 8.887 12.731 -3.367 1.00 95.69 169 CYS A C 1
ATOM 1276 O O . CYS A 1 169 ? 9.538 12.818 -2.327 1.00 95.69 169 CYS A O 1
ATOM 1278 N N . LEU A 1 170 ? 8.343 11.581 -3.775 1.00 98.19 170 LEU A N 1
ATOM 1279 C CA . LEU A 1 170 ? 8.392 10.366 -2.966 1.00 98.19 170 LEU A CA 1
ATOM 1280 C C . LEU A 1 170 ? 9.819 9.829 -2.810 1.00 98.19 170 LEU A C 1
ATOM 1282 O O . LEU A 1 170 ? 10.226 9.458 -1.710 1.00 98.19 170 LEU A O 1
ATOM 1286 N N . LEU A 1 171 ? 10.607 9.815 -3.886 1.00 97.56 171 LEU A N 1
ATOM 1287 C CA . LEU A 1 171 ? 11.992 9.353 -3.830 1.00 97.56 171 LEU A CA 1
ATOM 1288 C C . LEU A 1 171 ? 12.847 10.245 -2.916 1.00 97.56 171 LEU A C 1
ATOM 1290 O O . LEU A 1 171 ? 13.633 9.730 -2.120 1.00 97.56 171 LEU A O 1
ATOM 1294 N N . ASN A 1 172 ? 12.671 11.568 -2.985 1.00 97.19 172 ASN A N 1
ATOM 1295 C CA . ASN A 1 172 ? 13.355 12.518 -2.107 1.00 97.19 172 ASN A CA 1
ATOM 1296 C C . ASN A 1 172 ? 12.937 12.341 -0.644 1.00 97.19 172 ASN A C 1
ATOM 1298 O O . ASN A 1 172 ? 13.802 12.337 0.231 1.00 97.19 172 ASN A O 1
ATOM 1302 N N . ALA A 1 173 ? 11.647 12.130 -0.382 1.00 98.12 173 ALA A N 1
ATOM 1303 C CA . ALA A 1 173 ? 11.135 11.884 0.960 1.00 98.12 173 ALA A CA 1
ATOM 1304 C C . ALA A 1 173 ? 11.701 10.599 1.581 1.00 98.12 173 ALA A C 1
ATOM 1306 O O . ALA A 1 173 ? 12.181 10.614 2.716 1.00 98.12 173 ALA A O 1
ATOM 1307 N N . LEU A 1 174 ? 11.747 9.504 0.816 1.00 98.31 174 LEU A N 1
ATOM 1308 C CA . LEU A 1 174 ? 12.359 8.247 1.258 1.00 98.31 174 LEU A CA 1
ATOM 1309 C C . LEU A 1 174 ? 13.864 8.400 1.519 1.00 98.31 174 LEU A C 1
ATOM 1311 O O . LEU A 1 174 ? 14.366 7.894 2.521 1.00 98.31 174 LEU A O 1
ATOM 1315 N N . ASN A 1 175 ? 14.584 9.122 0.653 1.00 97.94 175 ASN A N 1
ATOM 1316 C CA . ASN A 1 175 ? 16.007 9.415 0.855 1.00 97.94 175 ASN A CA 1
ATOM 1317 C C . ASN A 1 175 ? 16.249 10.239 2.123 1.00 97.94 175 ASN A C 1
ATOM 1319 O O . ASN A 1 175 ? 17.189 9.954 2.863 1.00 97.94 175 ASN A O 1
ATOM 1323 N N . HIS A 1 176 ? 15.410 11.243 2.375 1.00 97.81 176 HIS A N 1
ATOM 1324 C CA . HIS A 1 176 ? 15.488 12.053 3.583 1.00 97.81 176 HIS A CA 1
ATOM 1325 C C . HIS A 1 176 ? 15.279 11.199 4.836 1.00 97.81 176 HIS A C 1
ATOM 1327 O O . HIS A 1 176 ? 16.101 11.249 5.750 1.00 97.81 176 HIS A O 1
ATOM 1333 N N . CYS A 1 177 ? 14.230 10.371 4.854 1.00 97.56 177 CYS A N 1
ATOM 1334 C CA . CYS A 1 177 ? 13.938 9.501 5.990 1.00 97.56 177 CYS A CA 1
ATOM 1335 C C . CYS A 1 177 ? 15.082 8.520 6.270 1.00 97.56 177 CYS A C 1
ATOM 1337 O O . CYS A 1 177 ? 15.485 8.373 7.420 1.00 97.56 177 CYS A O 1
ATOM 1339 N N . GLU A 1 178 ? 15.658 7.904 5.234 1.00 96.06 178 GLU A N 1
ATOM 1340 C CA . GLU A 1 178 ? 16.809 7.007 5.389 1.00 96.06 178 GLU A CA 1
ATOM 1341 C C . GLU A 1 178 ? 18.028 7.733 5.979 1.00 96.06 178 GLU A C 1
ATOM 1343 O O . GLU A 1 178 ? 18.637 7.243 6.928 1.00 96.06 178 GLU A O 1
ATOM 1348 N N . GLN A 1 179 ? 18.367 8.919 5.462 1.00 96.81 179 GLN A N 1
ATOM 1349 C CA . GLN A 1 179 ? 19.505 9.712 5.946 1.00 96.81 179 GLN A CA 1
ATOM 1350 C C . GLN A 1 179 ? 19.315 10.202 7.386 1.00 96.81 179 GLN A C 1
ATOM 1352 O O . GLN A 1 179 ? 20.283 10.285 8.141 1.00 96.81 179 GLN A O 1
ATOM 1357 N N . ALA A 1 180 ? 18.079 10.527 7.761 1.00 96.69 180 ALA A N 1
ATOM 1358 C CA . ALA A 1 180 ? 17.721 10.998 9.093 1.00 96.69 180 ALA A CA 1
ATOM 1359 C C . ALA A 1 180 ? 17.427 9.859 10.091 1.00 96.69 180 ALA A C 1
ATOM 1361 O O . ALA A 1 180 ? 17.235 10.130 11.275 1.00 96.69 180 ALA A O 1
ATOM 1362 N N . GLY A 1 181 ? 17.387 8.598 9.641 1.00 95.44 181 GLY A N 1
ATOM 1363 C CA . GLY A 1 181 ? 17.023 7.451 10.477 1.00 95.44 181 GLY A CA 1
ATOM 1364 C C . GLY A 1 181 ? 15.560 7.464 10.938 1.00 95.44 181 GLY A C 1
ATOM 1365 O O . GLY A 1 181 ? 15.257 6.953 12.015 1.00 95.44 181 GLY A O 1
ATOM 1366 N N . LEU A 1 182 ? 14.665 8.072 10.156 1.00 95.81 182 LEU A N 1
ATOM 1367 C CA . LEU A 1 182 ? 13.233 8.145 10.445 1.00 95.81 182 LEU A CA 1
ATOM 1368 C C . LEU A 1 182 ? 12.529 6.863 9.989 1.00 95.81 182 LEU A C 1
ATOM 1370 O O . LEU A 1 182 ? 12.800 6.333 8.910 1.00 95.81 182 LEU A O 1
ATOM 1374 N N . GLU A 1 183 ? 11.605 6.374 10.812 1.00 94.31 183 GLU A N 1
ATOM 1375 C CA . GLU A 1 183 ? 10.803 5.199 10.483 1.00 94.31 183 GLU A CA 1
ATOM 1376 C C . GLU A 1 183 ? 9.781 5.525 9.386 1.00 94.31 183 GLU A C 1
ATOM 1378 O O . GLU A 1 183 ? 9.043 6.506 9.474 1.00 94.31 183 GLU A O 1
ATOM 1383 N N . VAL A 1 184 ? 9.728 4.667 8.364 1.00 96.56 184 VAL A N 1
ATOM 1384 C CA . VAL A 1 184 ? 8.773 4.748 7.254 1.00 96.56 184 VAL A CA 1
ATOM 1385 C C . VAL A 1 184 ? 7.908 3.497 7.277 1.00 96.56 184 VAL A C 1
ATOM 1387 O O . VAL A 1 184 ? 8.396 2.389 7.033 1.00 96.56 184 VAL A O 1
ATOM 1390 N N . THR A 1 185 ? 6.620 3.672 7.564 1.00 94.00 185 THR A N 1
ATOM 1391 C CA . THR A 1 185 ? 5.651 2.565 7.628 1.00 94.00 185 THR A CA 1
ATOM 1392 C C . THR A 1 185 ? 4.946 2.360 6.286 1.00 94.00 185 THR A C 1
ATOM 1394 O O . THR A 1 185 ? 4.746 1.222 5.850 1.00 94.00 185 THR A O 1
ATOM 1397 N N . ASP A 1 186 ? 4.669 3.456 5.585 1.00 97.44 186 ASP A N 1
ATOM 1398 C CA . ASP A 1 186 ? 4.155 3.515 4.219 1.00 97.44 186 ASP A CA 1
ATOM 1399 C C . ASP A 1 186 ? 4.679 4.749 3.456 1.00 97.44 186 ASP A C 1
ATOM 1401 O O . ASP A 1 186 ? 5.456 5.545 3.987 1.00 97.44 186 ASP A O 1
ATOM 1405 N N . GLU A 1 187 ? 4.299 4.903 2.188 1.00 98.38 187 GLU A N 1
ATOM 1406 C CA . GLU A 1 187 ? 4.797 6.000 1.348 1.00 98.38 187 GLU A CA 1
ATOM 1407 C C . GLU A 1 187 ? 4.291 7.363 1.847 1.00 98.38 187 GLU A C 1
ATOM 1409 O O . GLU A 1 187 ? 5.055 8.329 1.866 1.00 98.38 187 GLU A O 1
ATOM 1414 N N . ALA A 1 188 ? 3.044 7.424 2.322 1.00 98.31 188 ALA A N 1
ATOM 1415 C CA . ALA A 1 188 ? 2.458 8.597 2.961 1.00 98.31 188 ALA A CA 1
ATOM 1416 C C . ALA A 1 188 ? 3.284 9.072 4.159 1.00 98.31 188 ALA A C 1
ATOM 1418 O O . ALA A 1 188 ? 3.620 10.252 4.226 1.00 98.31 188 ALA A O 1
ATOM 1419 N N . SER A 1 189 ? 3.709 8.159 5.036 1.00 97.94 189 SER A N 1
ATOM 1420 C CA . SER A 1 189 ? 4.531 8.508 6.194 1.00 97.94 189 SER A CA 1
ATOM 1421 C C . SER A 1 189 ? 5.859 9.151 5.790 1.00 97.94 189 SER A C 1
ATOM 1423 O O . SER A 1 189 ? 6.292 10.098 6.436 1.00 97.94 189 SER A O 1
ATOM 1425 N N . ALA A 1 190 ? 6.485 8.733 4.682 1.00 98.19 190 ALA A N 1
ATOM 1426 C CA . ALA A 1 190 ? 7.687 9.407 4.187 1.00 98.19 190 ALA A CA 1
ATOM 1427 C C . ALA A 1 190 ? 7.384 10.846 3.735 1.00 98.19 190 ALA A C 1
ATOM 1429 O O . ALA A 1 190 ? 8.130 11.772 4.058 1.00 98.19 190 ALA A O 1
ATOM 1430 N N . ILE A 1 191 ? 6.278 11.048 3.012 1.00 98.31 191 ILE A N 1
ATOM 1431 C CA . ILE A 1 191 ? 5.840 12.372 2.549 1.00 98.31 191 ILE A CA 1
ATOM 1432 C C . ILE A 1 191 ? 5.541 13.296 3.739 1.00 98.31 191 ILE A C 1
ATOM 1434 O O . ILE A 1 191 ? 6.018 14.435 3.760 1.00 98.31 191 ILE A O 1
ATOM 1438 N N . GLU A 1 192 ? 4.839 12.798 4.758 1.00 97.69 192 GLU A N 1
ATOM 1439 C CA . GLU A 1 192 ? 4.521 13.524 5.994 1.00 97.69 192 GLU A CA 1
ATOM 1440 C C . GLU A 1 192 ? 5.780 14.007 6.725 1.00 97.69 192 GLU A C 1
ATOM 1442 O O . GLU A 1 192 ? 5.842 15.163 7.145 1.00 97.69 192 GLU A O 1
ATOM 1447 N N . GLN A 1 193 ? 6.821 13.169 6.814 1.00 96.31 193 GLN A N 1
ATOM 1448 C CA . GLN A 1 193 ? 8.100 13.530 7.446 1.00 96.31 193 GLN A CA 1
ATOM 1449 C C . GLN A 1 193 ? 8.809 14.692 6.737 1.00 96.31 193 GLN A C 1
ATOM 1451 O O . GLN A 1 193 ? 9.588 15.416 7.351 1.00 96.31 193 GLN A O 1
ATOM 1456 N N . THR A 1 194 ? 8.516 14.911 5.452 1.00 94.69 194 THR A N 1
ATOM 14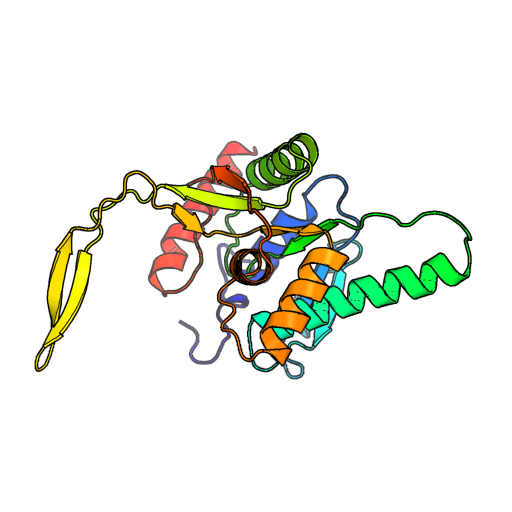57 C CA . THR A 1 194 ? 9.016 16.067 4.688 1.00 94.69 194 THR A CA 1
ATOM 1458 C C . THR A 1 194 ? 8.070 17.271 4.688 1.00 94.69 194 THR A C 1
ATOM 1460 O O . THR A 1 194 ? 8.307 18.241 3.970 1.00 94.69 194 THR A O 1
ATOM 1463 N N . GLY A 1 195 ? 7.005 17.236 5.496 1.00 94.56 195 GLY A N 1
ATOM 1464 C CA . GLY A 1 195 ? 5.989 18.289 5.575 1.00 94.56 195 GLY A CA 1
ATOM 1465 C C . GLY A 1 195 ? 4.990 18.283 4.415 1.00 94.56 195 GLY A C 1
ATOM 1466 O O . GLY A 1 195 ? 4.212 19.228 4.276 1.00 94.56 195 GLY A O 1
ATOM 1467 N N . GLY A 1 196 ? 5.009 17.244 3.576 1.00 94.25 196 GLY A N 1
ATOM 1468 C CA . GLY A 1 196 ? 4.048 17.071 2.496 1.00 94.25 196 GLY A CA 1
ATOM 1469 C C . GLY A 1 196 ? 2.668 16.691 3.027 1.00 94.25 196 GLY A C 1
ATOM 1470 O O . GLY A 1 196 ? 2.531 16.046 4.065 1.00 94.25 196 GLY A O 1
ATOM 1471 N N . GLN A 1 197 ? 1.631 17.090 2.299 1.00 95.00 197 GLN A N 1
ATOM 1472 C CA . GLN A 1 197 ? 0.256 16.717 2.614 1.00 95.00 197 GLN A CA 1
ATOM 1473 C C . GLN A 1 197 ? -0.149 15.485 1.803 1.00 95.00 197 GLN A C 1
ATOM 1475 O O . GLN A 1 197 ? 0.178 15.376 0.620 1.00 95.00 197 GLN A O 1
ATOM 1480 N N . VAL A 1 198 ? -0.949 14.602 2.400 1.00 98.12 198 VAL A N 1
ATOM 1481 C CA . VAL A 1 198 ? -1.449 13.377 1.758 1.00 98.12 198 VAL A CA 1
ATOM 1482 C C . VAL A 1 198 ? -2.976 13.381 1.746 1.00 98.12 198 VAL A C 1
ATOM 1484 O O . VAL A 1 198 ? -3.613 13.516 2.790 1.00 98.12 198 VAL A O 1
ATOM 1487 N N . LEU A 1 199 ? -3.573 13.259 0.561 1.00 98.50 199 LEU A N 1
ATOM 1488 C CA . LEU A 1 199 ? -5.021 13.179 0.402 1.00 98.50 199 LEU A CA 1
ATOM 1489 C C . LEU A 1 199 ? -5.528 11.794 0.827 1.00 98.50 199 LEU A C 1
ATOM 1491 O O . LEU A 1 199 ? -4.992 10.772 0.400 1.00 98.50 199 LEU A O 1
ATOM 1495 N N . LEU A 1 200 ? -6.594 11.755 1.626 1.00 98.44 200 LEU A N 1
ATOM 1496 C CA . LEU A 1 200 ? -7.313 10.521 1.939 1.00 98.44 200 LEU A CA 1
ATOM 1497 C C . LEU A 1 200 ? -8.451 10.335 0.936 1.00 98.44 200 LEU A C 1
ATOM 1499 O O . LEU A 1 200 ? -9.405 11.114 0.925 1.00 98.44 200 LEU A O 1
ATOM 1503 N N . VAL A 1 201 ? -8.364 9.293 0.114 1.00 98.50 201 VAL A N 1
ATOM 1504 C CA . VAL A 1 201 ? -9.425 8.909 -0.819 1.00 98.50 201 VAL A CA 1
ATOM 1505 C C . VAL A 1 201 ? -10.113 7.658 -0.294 1.00 98.50 201 VAL A C 1
ATOM 1507 O O . VAL A 1 201 ? -9.462 6.671 0.047 1.00 98.50 201 VAL A O 1
ATOM 1510 N N . ALA A 1 202 ? -11.441 7.715 -0.198 1.00 97.56 202 ALA A N 1
ATOM 1511 C CA . ALA A 1 202 ? -12.226 6.633 0.373 1.00 97.56 202 ALA A CA 1
ATOM 1512 C C . ALA A 1 202 ? -12.084 5.339 -0.440 1.00 97.56 202 ALA A C 1
ATOM 1514 O O . ALA A 1 202 ? -12.273 5.325 -1.655 1.00 97.56 202 ALA A O 1
ATOM 1515 N N . ASP A 1 203 ? -11.798 4.251 0.264 1.00 96.31 203 ASP A N 1
ATOM 1516 C CA . ASP A 1 203 ? -11.657 2.915 -0.294 1.00 96.31 203 ASP A CA 1
ATOM 1517 C C . ASP A 1 203 ? -12.797 1.985 0.143 1.00 96.31 203 ASP A C 1
ATOM 1519 O O . ASP A 1 203 ? -13.517 2.227 1.118 1.00 96.31 203 ASP A O 1
ATOM 1523 N N . GLY A 1 204 ? -12.949 0.886 -0.587 1.00 89.56 204 GLY A N 1
ATOM 1524 C CA . GLY A 1 204 ? -13.866 -0.190 -0.259 1.00 89.56 204 GLY A CA 1
ATOM 1525 C C . GLY A 1 204 ? -13.326 -1.103 0.842 1.00 89.56 204 GLY A C 1
ATOM 1526 O O . GLY A 1 204 ? -12.122 -1.264 1.038 1.00 89.56 204 GLY A O 1
ATOM 1527 N N . LYS A 1 205 ? -14.245 -1.771 1.551 1.00 89.62 205 LYS A N 1
ATOM 1528 C CA . LYS A 1 205 ? -13.900 -2.827 2.524 1.00 89.62 205 LYS A CA 1
ATOM 1529 C C . LYS A 1 205 ? -13.352 -4.096 1.863 1.00 89.62 205 LYS A C 1
ATOM 1531 O O . LYS A 1 205 ? -12.893 -4.995 2.558 1.00 89.62 205 LYS A O 1
ATOM 1536 N N . ASP A 1 206 ? -13.455 -4.188 0.542 1.00 93.75 206 ASP A N 1
ATOM 1537 C CA . ASP A 1 206 ? -12.985 -5.309 -0.257 1.00 93.75 206 ASP A CA 1
ATOM 1538 C C . ASP A 1 206 ? -11.467 -5.281 -0.489 1.00 93.75 206 ASP A C 1
ATOM 1540 O O . ASP A 1 206 ? -10.877 -6.337 -0.696 1.00 93.75 206 ASP A O 1
ATOM 1544 N N . ASN A 1 207 ? -10.802 -4.125 -0.375 1.00 97.06 207 ASN A N 1
ATOM 1545 C CA . ASN A 1 207 ? -9.348 -3.998 -0.527 1.00 97.06 207 ASN A CA 1
ATOM 1546 C C . ASN A 1 207 ? -8.561 -4.489 0.708 1.00 97.06 207 ASN A C 1
ATOM 1548 O O . ASN A 1 207 ? -7.768 -3.765 1.320 1.00 97.06 207 ASN A O 1
ATOM 1552 N N . ILE A 1 208 ? -8.789 -5.738 1.107 1.00 96.88 208 ILE A N 1
ATOM 1553 C CA . ILE A 1 208 ? -8.127 -6.345 2.260 1.00 96.88 208 ILE A CA 1
ATOM 1554 C C . ILE A 1 208 ? -6.658 -6.658 1.960 1.00 96.88 208 ILE A C 1
ATOM 1556 O O . ILE A 1 208 ? -6.288 -7.020 0.841 1.00 96.88 208 ILE A O 1
ATOM 1560 N N . LYS A 1 209 ? -5.812 -6.562 2.988 1.00 97.06 209 LYS A N 1
ATOM 1561 C CA . LYS A 1 209 ? -4.437 -7.067 2.948 1.00 97.06 209 LYS A CA 1
ATOM 1562 C C . LYS A 1 209 ? -4.425 -8.475 3.513 1.00 97.06 209 LYS A C 1
ATOM 1564 O O . LYS A 1 209 ? -4.752 -8.657 4.676 1.00 97.06 209 LYS A O 1
ATOM 1569 N N . ILE A 1 210 ? -3.980 -9.444 2.723 1.00 96.94 210 ILE A N 1
ATOM 1570 C CA . ILE A 1 210 ? -3.803 -10.813 3.202 1.00 96.94 210 ILE A CA 1
ATOM 1571 C C . ILE A 1 210 ? -2.586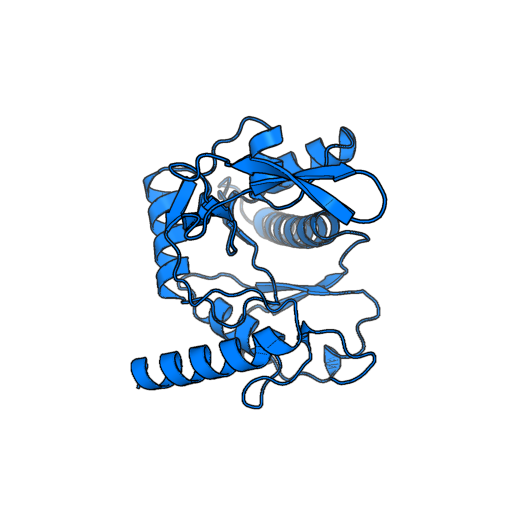 -10.848 4.137 1.00 96.94 210 ILE A C 1
ATOM 1573 O O . ILE A 1 210 ? -1.426 -10.626 3.746 1.00 96.94 210 ILE A O 1
ATOM 1577 N N . THR A 1 211 ? -2.867 -11.088 5.410 1.00 92.31 211 THR A N 1
ATOM 1578 C CA . THR A 1 211 ? -1.909 -11.116 6.515 1.00 92.31 211 THR A CA 1
ATOM 1579 C C . THR A 1 211 ? -1.936 -12.434 7.268 1.00 92.31 211 THR A C 1
ATOM 1581 O O . THR A 1 211 ? -0.868 -12.968 7.569 1.00 92.31 211 THR A O 1
ATOM 1584 N N . LEU A 1 212 ? -3.127 -12.970 7.504 1.00 92.25 212 LEU A N 1
ATOM 1585 C CA . 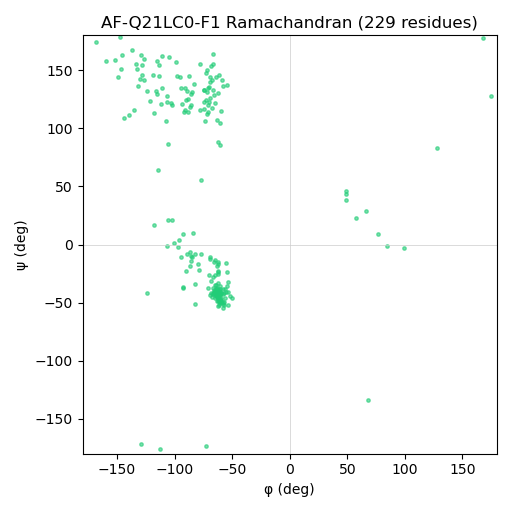LEU A 1 212 ? -3.401 -14.182 8.255 1.00 92.25 212 LEU A CA 1
ATOM 1586 C C . LEU A 1 212 ? -4.002 -15.264 7.341 1.00 92.25 212 LEU A C 1
ATOM 1588 O O . LEU A 1 212 ? -4.540 -14.946 6.278 1.00 92.25 212 LEU A O 1
ATOM 1592 N N . PRO A 1 213 ? -3.911 -16.553 7.719 1.00 88.81 213 PRO A N 1
ATOM 1593 C CA . PRO A 1 213 ? -4.508 -17.642 6.946 1.00 88.81 213 PRO A CA 1
ATOM 1594 C C . PRO A 1 213 ? -6.001 -17.438 6.648 1.00 88.81 213 PRO A C 1
ATOM 1596 O O . PRO A 1 213 ? -6.452 -17.730 5.543 1.00 88.81 213 PRO A O 1
ATOM 1599 N N . GLU A 1 214 ? -6.765 -16.942 7.620 1.00 92.62 214 GLU A N 1
ATOM 1600 C CA . GLU A 1 214 ? -8.205 -16.697 7.512 1.00 92.62 214 GLU A CA 1
ATOM 1601 C C . GLU A 1 214 ? -8.567 -15.616 6.484 1.00 92.62 214 GLU A C 1
ATOM 1603 O O . GLU A 1 214 ? -9.640 -15.694 5.882 1.00 92.62 214 GLU A O 1
ATOM 1608 N N . ASP A 1 215 ? -7.658 -14.676 6.200 1.00 95.75 215 ASP A N 1
ATOM 1609 C CA . ASP A 1 215 ? -7.868 -13.631 5.191 1.00 95.75 215 ASP A CA 1
ATOM 1610 C C . ASP A 1 215 ? -8.040 -14.227 3.787 1.00 95.75 215 ASP A C 1
ATOM 1612 O O . ASP A 1 215 ? -8.699 -13.628 2.938 1.00 95.75 215 ASP A O 1
ATOM 1616 N N . MET A 1 216 ? -7.490 -15.424 3.536 1.00 95.50 216 MET A N 1
ATOM 1617 C CA . MET A 1 216 ? -7.638 -16.123 2.256 1.00 95.50 216 MET A CA 1
ATOM 1618 C C . MET A 1 216 ? -9.106 -16.401 1.938 1.00 95.50 216 MET A C 1
ATOM 1620 O O . MET A 1 216 ? -9.552 -16.106 0.835 1.00 95.50 216 MET A O 1
ATOM 1624 N N . LEU A 1 217 ? -9.877 -16.904 2.907 1.00 95.62 217 LEU A N 1
ATOM 1625 C CA . LEU A 1 217 ? -11.296 -17.222 2.706 1.00 95.62 217 LEU A CA 1
ATOM 1626 C C . LEU A 1 217 ? -12.106 -15.963 2.382 1.00 95.62 217 LEU A C 1
ATOM 1628 O O . LEU A 1 217 ? -13.003 -15.983 1.538 1.00 95.62 217 LEU A O 1
ATOM 1632 N N . VAL A 1 218 ? -11.767 -14.851 3.039 1.00 96.88 218 VAL A N 1
ATOM 1633 C CA . VAL A 1 218 ? -12.399 -13.553 2.791 1.00 96.88 218 VAL A CA 1
ATOM 1634 C C . VAL A 1 218 ? -12.042 -13.051 1.390 1.00 96.88 218 VAL A C 1
ATOM 1636 O O . VAL A 1 218 ? -12.933 -12.645 0.643 1.00 96.88 218 VAL A O 1
ATOM 1639 N N . ALA A 1 219 ? -10.768 -13.139 0.997 1.00 97.44 219 ALA A N 1
ATOM 1640 C CA . ALA A 1 219 ? -10.304 -12.754 -0.333 1.00 97.44 219 ALA A CA 1
ATOM 1641 C C . ALA A 1 219 ? -10.982 -13.574 -1.445 1.00 97.44 219 ALA A C 1
ATOM 1643 O O . ALA A 1 219 ? -11.401 -13.006 -2.452 1.00 97.44 219 ALA A O 1
ATOM 1644 N N . GLU A 1 220 ? -11.155 -14.888 -1.259 1.00 96.62 220 GLU A N 1
ATOM 1645 C CA . GLU A 1 220 ? -11.855 -15.750 -2.223 1.00 96.62 220 GLU A CA 1
ATOM 1646 C C . GLU A 1 220 ? -13.304 -15.305 -2.426 1.00 96.62 220 GLU A C 1
ATOM 1648 O O . GLU A 1 220 ? -13.763 -15.165 -3.563 1.00 96.62 220 GLU A O 1
ATOM 1653 N N . ALA A 1 221 ? -14.022 -15.037 -1.331 1.00 96.81 221 ALA A N 1
ATOM 1654 C CA . ALA A 1 221 ? -15.403 -14.572 -1.387 1.00 96.81 221 ALA A CA 1
ATOM 1655 C C . ALA A 1 221 ? -15.522 -13.208 -2.086 1.00 96.81 221 ALA A C 1
ATOM 1657 O O . ALA A 1 221 ? -16.423 -13.008 -2.908 1.00 96.81 221 ALA A O 1
ATOM 1658 N N . ILE A 1 222 ? -14.597 -12.286 -1.798 1.00 97.06 222 ILE A N 1
ATOM 1659 C CA . ILE A 1 222 ? -14.537 -10.967 -2.433 1.00 97.06 222 ILE A CA 1
ATOM 1660 C C . ILE A 1 222 ? -14.304 -11.102 -3.940 1.00 97.06 222 ILE A C 1
ATOM 1662 O O . ILE A 1 222 ? -15.091 -10.566 -4.723 1.00 97.06 222 ILE A O 1
ATOM 1666 N N . LEU A 1 223 ? -13.272 -11.838 -4.361 1.00 95.81 223 LEU A N 1
ATOM 1667 C CA . LEU A 1 223 ? -12.946 -12.013 -5.778 1.00 95.81 223 LEU A CA 1
ATOM 1668 C C . LEU A 1 223 ? -14.082 -12.700 -6.540 1.00 95.81 223 LEU A C 1
ATOM 1670 O O . LEU A 1 223 ? -14.454 -12.252 -7.625 1.00 95.81 223 LEU A O 1
ATOM 1674 N N . ALA A 1 224 ? -14.689 -13.737 -5.959 1.00 93.50 224 ALA A N 1
ATOM 1675 C CA . ALA A 1 224 ? -15.842 -14.406 -6.551 1.00 93.50 224 ALA A CA 1
ATOM 1676 C C . ALA A 1 224 ? -17.033 -13.451 -6.737 1.00 93.50 224 ALA A C 1
ATOM 1678 O O . ALA A 1 224 ? -17.732 -13.522 -7.749 1.00 93.50 224 ALA A O 1
ATOM 1679 N N . ASN A 1 225 ? -17.269 -12.545 -5.783 1.00 93.62 225 ASN A N 1
ATOM 1680 C CA . ASN A 1 225 ? -18.311 -11.531 -5.904 1.00 93.62 225 ASN A CA 1
ATOM 1681 C C . ASN A 1 225 ? -17.975 -10.475 -6.972 1.00 93.62 225 ASN A C 1
ATOM 1683 O O . ASN A 1 225 ? -18.837 -10.142 -7.781 1.00 93.62 225 ASN A O 1
ATOM 1687 N N . GLN A 1 226 ? -16.733 -9.987 -7.026 1.00 92.50 226 GLN A N 1
ATOM 1688 C CA . GLN A 1 226 ? -16.301 -9.024 -8.045 1.00 92.50 226 GLN A CA 1
ATOM 1689 C C . GLN A 1 226 ? -16.428 -9.597 -9.465 1.00 92.50 226 GLN A C 1
ATOM 1691 O O . GLN A 1 226 ? -16.882 -8.894 -10.365 1.00 92.50 226 GLN A O 1
ATOM 1696 N N . LEU A 1 227 ? -16.101 -10.880 -9.664 1.00 85.94 227 LEU A N 1
ATOM 1697 C CA . LEU A 1 227 ? -16.275 -11.558 -10.953 1.00 85.94 227 LEU A CA 1
ATOM 1698 C C . LEU A 1 227 ? -17.744 -11.601 -11.391 1.00 85.94 227 LEU A C 1
ATOM 1700 O O . LEU A 1 227 ? -18.028 -11.338 -12.552 1.00 85.94 227 LEU A O 1
ATOM 1704 N N . LYS A 1 228 ? -18.677 -11.860 -10.466 1.00 85.88 228 LYS A N 1
ATOM 1705 C CA . LYS A 1 228 ? -20.124 -11.859 -10.754 1.00 85.88 228 LYS A CA 1
ATOM 1706 C C . LYS A 1 228 ? -20.679 -10.479 -11.108 1.00 85.88 228 LYS A C 1
ATOM 1708 O O . LYS A 1 228 ? -21.699 -10.402 -11.775 1.00 85.88 228 LYS A O 1
ATOM 1713 N N . GLN A 1 229 ? -20.064 -9.409 -10.607 1.00 77.25 229 GLN A N 1
ATOM 1714 C CA . GLN A 1 229 ? -20.485 -8.032 -10.886 1.00 77.25 229 GLN A CA 1
ATOM 1715 C C . GLN A 1 229 ? -19.866 -7.468 -12.174 1.00 77.25 229 GLN A C 1
ATOM 1717 O O . GLN A 1 229 ? -20.343 -6.455 -12.678 1.00 77.25 229 GLN A O 1
ATOM 1722 N N . GLY A 1 230 ? -18.785 -8.084 -12.668 1.00 62.44 230 GLY A N 1
ATOM 1723 C CA . GLY A 1 230 ? -18.102 -7.708 -13.909 1.00 62.44 230 GLY A CA 1
ATOM 1724 C C . GLY A 1 230 ? -18.553 -8.482 -15.156 1.00 62.44 230 GLY A C 1
ATOM 1725 O O . GLY A 1 230 ? -18.158 -8.102 -16.255 1.00 62.44 230 GLY A O 1
ATOM 1726 N N . THR A 1 231 ? -19.343 -9.549 -14.990 1.00 44.62 231 THR A N 1
ATOM 1727 C CA . THR A 1 231 ? -20.085 -10.256 -16.056 1.00 44.62 231 THR A CA 1
ATOM 1728 C C . THR A 1 231 ? -21.475 -9.673 -16.237 1.00 44.62 231 THR A C 1
ATOM 1730 O O . THR A 1 231 ? -21.897 -9.521 -17.401 1.00 44.62 231 THR A O 1
#